Protein AF-A0AAE0G7C1-F1 (afdb_monomer_lite)

Sequence (352 aa):
MGCQSSKQGSVSSAENHTKVEAFAATEQGGTSVVPEVQDTPGAVPAWMDTPTSPSHKTKPQKLQPSSIGGKNHLVLNFDVNRTIVMLDTVTNKSMEDIVNSVLADTAWGDTSADGTTWTLRCREPSVKTPKKGLVKYMKFLDTRLPGPENKKERDRLATSFTDNGQPGELLAKHFQLLRSTLLLPEEIKGTAAAKECGLHGDSAFIIPAFFKLLLQLKKDRRSFSLVFRSFGKELEEVAHELNMFCEGRHPAYPEACFDGTDGQPDMRLSFLAPENFGAYYRVDEGTALVLGTLEPPAALQNWDGVQPVEELLAPEESFGELSAVQDTMPRFDNLKSFLQQVRCSACYLKML

Secondary structure (DSSP, 8-state):
-------------------------------PPPPP----PPPPPGGG-------------------TTSPPPEEEEEESBTTTB--BTTTTB-HHHHHHHHHHHH-EEEE-TTS--EEE--SS--SS-SSTT-EEHHHHHHHHS-SSTTHHHHHHHHHTTTSTTSTTGGGHHHHHHHHHHHBPPTTTTT-HHHHHTT--TTB-SB-HHHHHHHHHHHHTT--EEEEEE-SSSTHHHHHHHHHHHHTT--TT-TT---SSTTSSPP----SSSGGG-EEEEEETTEEEEEET-SSPPGGGGG--S---GGGSS-S-S-----------TTTHHHHHHHHHHHTT-TTGGG--

Structure (mmCIF, N/CA/C/O backbone):
data_AF-A0AAE0G7C1-F1
#
_entry.id   AF-A0AAE0G7C1-F1
#
loop_
_atom_site.group_PDB
_atom_site.id
_atom_site.type_symbol
_atom_site.label_atom_id
_atom_site.label_alt_id
_atom_site.label_comp_id
_atom_site.label_asym_id
_atom_site.label_entity_id
_atom_site.label_seq_id
_atom_site.pdbx_PDB_ins_code
_atom_site.Cartn_x
_atom_site.Cartn_y
_atom_site.Cartn_z
_atom_site.occupancy
_atom_site.B_iso_or_equiv
_atom_site.auth_seq_id
_atom_site.auth_comp_id
_atom_site.auth_asym_id
_atom_site.auth_atom_id
_atom_site.pdbx_PDB_model_num
ATOM 1 N N . MET A 1 1 ? -7.354 1.290 91.066 1.00 39.34 1 MET A N 1
ATOM 2 C CA . MET A 1 1 ? -6.770 -0.043 90.792 1.00 39.34 1 MET A CA 1
ATOM 3 C C . MET A 1 1 ? -6.410 -0.021 89.305 1.00 39.34 1 MET A C 1
ATOM 5 O O . MET A 1 1 ? -7.335 0.008 88.516 1.00 39.34 1 MET A O 1
ATOM 9 N N . GLY A 1 2 ? -5.202 0.354 88.856 1.00 34.12 2 GLY A N 1
ATOM 10 C CA . GLY A 1 2 ? -3.894 -0.320 89.013 1.00 34.12 2 GLY A CA 1
ATOM 11 C C . GLY A 1 2 ? -3.834 -1.514 88.037 1.00 34.12 2 GLY A C 1
ATOM 12 O O . GLY A 1 2 ? -4.768 -2.297 88.078 1.00 34.12 2 GLY A O 1
ATOM 13 N N . CYS A 1 3 ? -2.867 -1.769 87.149 1.00 35.34 3 CYS A N 1
ATOM 14 C CA . CYS A 1 3 ? -1.543 -1.233 86.818 1.00 35.34 3 CYS A CA 1
ATOM 15 C C . CYS A 1 3 ? -1.131 -1.801 85.422 1.00 35.34 3 CYS A C 1
ATOM 17 O O . CYS A 1 3 ? -1.846 -2.621 84.855 1.00 35.34 3 CYS A O 1
ATOM 19 N N . GLN A 1 4 ? 0.021 -1.359 84.910 1.00 40.41 4 GLN A N 1
ATOM 20 C CA . GLN A 1 4 ? 0.732 -1.672 83.648 1.00 40.41 4 GLN A CA 1
ATOM 21 C C . GLN A 1 4 ? 1.092 -3.188 83.508 1.00 40.41 4 GLN A C 1
ATOM 23 O O . GLN A 1 4 ? 1.003 -3.911 84.493 1.00 40.41 4 GLN A O 1
ATOM 28 N N . SER A 1 5 ? 1.551 -3.794 82.393 1.00 41.84 5 SER A N 1
ATOM 29 C CA . SER A 1 5 ? 2.779 -3.512 81.610 1.00 41.84 5 SER A CA 1
ATOM 30 C C . SER A 1 5 ? 2.975 -4.506 80.431 1.00 41.84 5 SER A C 1
ATOM 32 O O . SER A 1 5 ? 2.659 -5.682 80.567 1.00 41.84 5 SER A O 1
ATOM 34 N N . SER A 1 6 ? 3.554 -4.004 79.329 1.00 40.59 6 SER A N 1
ATOM 35 C CA . SER A 1 6 ? 4.564 -4.568 78.388 1.00 40.59 6 SER A CA 1
ATOM 36 C C . SER A 1 6 ? 4.716 -6.081 78.075 1.00 40.59 6 SER A C 1
ATOM 38 O O . SER A 1 6 ? 4.985 -6.900 78.946 1.00 40.59 6 SER A O 1
ATOM 40 N N . LYS A 1 7 ? 4.835 -6.400 76.768 1.00 43.12 7 LYS A N 1
ATOM 41 C CA . LYS A 1 7 ? 6.106 -6.835 76.125 1.00 43.12 7 LYS A CA 1
ATOM 42 C C . LYS A 1 7 ? 6.010 -6.907 74.590 1.00 43.12 7 LYS A C 1
ATOM 44 O O . LYS A 1 7 ? 5.103 -7.516 74.036 1.00 43.12 7 LYS A O 1
ATOM 49 N N . GLN A 1 8 ? 6.991 -6.279 73.941 1.00 36.62 8 GLN A N 1
ATOM 50 C CA . GLN A 1 8 ? 7.314 -6.356 72.514 1.00 36.62 8 GLN A CA 1
ATOM 51 C C . GLN A 1 8 ? 8.051 -7.666 72.196 1.00 36.62 8 GLN A C 1
ATOM 53 O O . GLN A 1 8 ? 8.863 -8.127 72.998 1.00 36.62 8 GLN A O 1
ATOM 58 N N . GLY A 1 9 ? 7.811 -8.212 71.003 1.00 37.66 9 GLY A N 1
ATOM 59 C CA . GLY A 1 9 ? 8.584 -9.292 70.394 1.00 37.66 9 GLY A CA 1
ATOM 60 C C . GLY A 1 9 ? 8.859 -8.958 68.929 1.00 37.66 9 GLY A C 1
ATOM 61 O O . GLY A 1 9 ? 7.934 -8.824 68.135 1.00 37.66 9 GLY A O 1
ATOM 62 N N . SER A 1 10 ? 10.135 -8.769 68.611 1.00 31.48 10 SER A N 1
ATOM 63 C CA . SER A 1 10 ? 10.704 -8.505 67.291 1.00 31.48 10 SER A CA 1
ATOM 64 C C . SER A 1 10 ? 10.865 -9.796 66.484 1.00 31.48 10 SER A C 1
ATOM 66 O O . SER A 1 10 ? 11.460 -10.746 66.994 1.00 31.48 10 SER A O 1
ATOM 68 N N . VAL A 1 11 ? 10.441 -9.812 65.218 1.00 40.50 11 VAL A N 1
ATOM 69 C CA . VAL A 1 11 ? 10.874 -10.815 64.230 1.00 40.50 11 VAL A CA 1
ATOM 70 C C . VAL A 1 11 ? 11.273 -10.090 62.948 1.00 40.50 11 VAL A C 1
ATOM 72 O O . VAL A 1 11 ? 10.494 -9.339 62.369 1.00 40.50 11 VAL A O 1
ATOM 75 N N . SER A 1 12 ? 12.528 -10.295 62.557 1.00 33.56 12 SER A N 1
ATOM 76 C CA . SER A 1 12 ? 13.192 -9.755 61.375 1.00 33.56 12 SER A CA 1
ATOM 77 C C . SER A 1 12 ? 12.686 -10.417 60.096 1.00 33.56 12 SER A C 1
ATOM 79 O O . SER A 1 12 ? 12.665 -11.645 60.014 1.00 33.56 12 SER A O 1
ATOM 81 N N . SER A 1 13 ? 12.363 -9.623 59.078 1.00 40.09 13 SER A N 1
ATOM 82 C CA . SER A 1 13 ? 12.205 -10.089 57.697 1.00 40.09 13 SER A CA 1
ATOM 83 C C . SER A 1 13 ? 13.258 -9.405 56.837 1.00 40.09 13 SER A C 1
ATOM 85 O O . SER A 1 13 ? 13.389 -8.185 56.860 1.00 40.09 13 SER A O 1
ATOM 87 N N . ALA A 1 14 ? 14.058 -10.229 56.168 1.00 35.12 14 ALA A N 1
ATOM 88 C CA . ALA A 1 14 ? 15.174 -9.836 55.330 1.00 35.12 14 ALA A CA 1
ATOM 89 C C . ALA A 1 14 ? 14.671 -9.312 53.977 1.00 35.12 14 ALA A C 1
ATOM 91 O O . ALA A 1 14 ? 13.936 -10.001 53.271 1.00 35.12 14 ALA A O 1
ATOM 92 N N . GLU A 1 15 ? 15.095 -8.103 53.623 1.00 39.84 15 GLU A N 1
ATOM 93 C CA . GLU A 1 15 ? 14.935 -7.516 52.295 1.00 39.84 15 GLU A CA 1
ATOM 94 C C . GLU A 1 15 ? 16.108 -7.951 51.403 1.00 39.84 15 GLU A C 1
ATOM 96 O O . GLU A 1 15 ? 17.272 -7.661 51.682 1.00 39.84 15 GLU A O 1
ATOM 101 N N . ASN A 1 16 ? 15.797 -8.658 50.315 1.00 35.09 16 ASN A N 1
ATOM 102 C CA . ASN A 1 16 ? 16.737 -8.970 49.242 1.00 35.09 16 ASN A CA 1
ATOM 103 C C . ASN A 1 16 ? 16.856 -7.760 48.304 1.00 35.09 16 ASN A C 1
ATOM 105 O O . ASN A 1 16 ? 16.048 -7.590 47.393 1.00 35.09 16 ASN A O 1
ATOM 109 N N . HIS A 1 17 ? 17.888 -6.941 48.505 1.00 37.06 17 HIS A N 1
ATOM 110 C CA . HIS A 1 17 ? 18.354 -5.974 47.514 1.00 37.06 17 HIS A CA 1
ATOM 111 C C . HIS A 1 17 ? 19.427 -6.619 46.627 1.00 37.06 17 HIS A C 1
ATOM 113 O O . HIS A 1 17 ? 20.564 -6.828 47.051 1.00 37.06 17 HIS A O 1
ATOM 119 N N . THR A 1 18 ? 19.078 -6.920 45.376 1.00 37.09 18 THR A N 1
ATOM 120 C CA . THR A 1 18 ? 20.044 -7.309 44.343 1.00 37.09 18 THR A CA 1
ATOM 121 C C . THR A 1 18 ? 20.825 -6.072 43.904 1.00 37.09 18 THR A C 1
ATOM 123 O O . THR A 1 18 ? 20.291 -5.152 43.287 1.00 37.09 18 THR A O 1
ATOM 126 N N . LYS A 1 19 ? 22.102 -6.051 44.280 1.00 32.97 19 LYS A N 1
ATOM 127 C CA . LYS A 1 19 ? 23.096 -5.031 43.956 1.00 32.97 19 LYS A CA 1
ATOM 128 C C . LYS A 1 19 ? 23.663 -5.337 42.565 1.00 32.97 19 LYS A C 1
ATOM 130 O O . LYS A 1 19 ? 24.216 -6.411 42.356 1.00 32.97 19 LYS A O 1
ATOM 135 N N . VAL A 1 20 ? 23.504 -4.415 41.617 1.00 35.66 20 VAL A N 1
ATOM 136 C CA . VAL A 1 20 ? 24.190 -4.456 40.317 1.00 35.66 20 VAL A CA 1
ATOM 137 C C . VAL A 1 20 ? 25.578 -3.854 40.527 1.00 35.66 20 VAL A C 1
ATOM 139 O O . VAL A 1 20 ? 25.702 -2.666 40.823 1.00 35.66 20 VAL A O 1
ATOM 142 N N . GLU A 1 21 ? 26.614 -4.687 40.453 1.00 34.38 21 GLU A N 1
ATOM 143 C CA . GLU A 1 21 ? 28.009 -4.254 40.523 1.00 34.38 21 GLU A CA 1
ATOM 144 C C . GLU A 1 21 ? 28.471 -3.732 39.159 1.00 34.38 21 GLU A C 1
ATOM 146 O O . GLU A 1 21 ? 28.388 -4.415 38.139 1.00 34.38 21 GLU A O 1
ATOM 151 N N . ALA A 1 22 ? 28.954 -2.490 39.162 1.00 33.78 22 ALA A N 1
ATOM 152 C CA . ALA A 1 22 ? 29.652 -1.870 38.051 1.00 33.78 22 ALA A CA 1
ATOM 153 C C . ALA A 1 22 ? 31.088 -2.411 37.992 1.00 33.78 22 ALA A C 1
ATOM 155 O O . ALA A 1 22 ? 31.861 -2.243 38.936 1.00 33.78 22 ALA A O 1
ATOM 156 N N . PHE A 1 23 ? 31.449 -3.040 36.875 1.00 32.19 23 PHE A N 1
ATOM 157 C CA . PHE A 1 23 ? 32.834 -3.380 36.566 1.00 32.19 23 PHE A CA 1
ATOM 158 C C . PHE A 1 23 ? 33.570 -2.130 36.074 1.00 32.19 23 PHE A C 1
ATOM 160 O O . PHE A 1 23 ? 33.294 -1.614 34.993 1.00 32.19 23 PHE A O 1
ATOM 167 N N . ALA A 1 24 ? 34.520 -1.659 36.880 1.00 36.34 24 ALA A N 1
ATOM 168 C CA . ALA A 1 24 ? 35.559 -0.734 36.456 1.00 36.34 24 ALA A CA 1
ATOM 169 C C . ALA A 1 24 ? 36.653 -1.527 35.724 1.00 36.34 24 ALA A C 1
ATOM 171 O O . ALA A 1 24 ? 37.262 -2.422 36.311 1.00 36.34 24 ALA A O 1
ATOM 172 N N . ALA A 1 25 ? 36.895 -1.202 34.454 1.00 35.38 25 ALA A N 1
ATOM 173 C CA . ALA A 1 25 ? 38.032 -1.707 33.696 1.00 35.38 25 ALA A CA 1
ATOM 174 C C . ALA A 1 25 ? 39.078 -0.599 33.537 1.00 35.38 25 ALA A C 1
ATOM 176 O O . ALA A 1 25 ? 38.781 0.530 33.155 1.00 35.38 25 ALA A O 1
ATOM 177 N N . THR A 1 26 ? 40.295 -0.973 33.903 1.00 33.84 26 THR A N 1
ATOM 178 C CA . THR A 1 26 ? 41.536 -0.212 33.969 1.00 33.84 26 THR A CA 1
ATOM 179 C C . THR A 1 26 ? 41.971 0.334 32.608 1.00 33.84 26 THR A C 1
ATOM 181 O O . THR A 1 26 ? 42.082 -0.418 31.642 1.00 33.84 26 THR A O 1
ATOM 184 N N . GLU A 1 27 ? 42.291 1.628 32.553 1.00 36.41 27 GLU A N 1
ATOM 185 C CA . GLU A 1 27 ? 43.006 2.248 31.436 1.00 36.41 27 GLU A CA 1
ATOM 186 C C . GLU A 1 27 ? 44.470 1.776 31.416 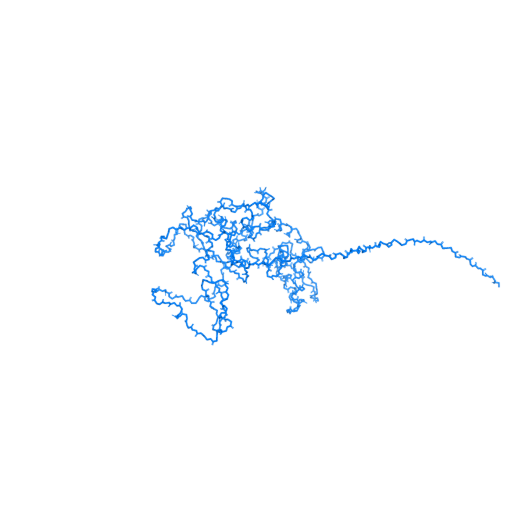1.00 36.41 27 GLU A C 1
ATOM 188 O O . GLU A 1 27 ? 45.223 1.985 32.369 1.00 36.41 27 GLU A O 1
ATOM 193 N N . GLN A 1 28 ? 44.890 1.158 30.311 1.00 36.41 28 GLN A N 1
ATOM 194 C CA . GLN A 1 28 ? 46.296 1.064 29.927 1.00 36.41 28 GLN A CA 1
ATOM 195 C C . GLN A 1 28 ? 46.460 1.700 28.549 1.00 36.41 28 GLN A C 1
ATOM 197 O O . GLN A 1 28 ? 45.872 1.257 27.563 1.00 36.41 28 GLN A O 1
ATOM 202 N N . GLY A 1 29 ? 47.247 2.775 28.516 1.00 39.97 29 GLY A N 1
ATOM 203 C CA . GLY A 1 29 ? 47.601 3.504 27.310 1.00 39.97 29 GLY A CA 1
ATOM 204 C C . GLY A 1 29 ? 48.478 2.669 26.382 1.00 39.97 29 GLY A C 1
ATOM 205 O O . GLY A 1 29 ? 49.542 2.192 26.772 1.00 39.97 29 GLY A O 1
ATOM 206 N N . GLY A 1 30 ? 48.033 2.550 25.135 1.00 33.72 30 GLY A N 1
ATOM 207 C CA . GLY A 1 30 ? 48.822 2.082 24.005 1.00 33.72 30 GLY A CA 1
ATOM 208 C C . GLY A 1 30 ? 48.635 3.056 22.849 1.00 33.72 30 GLY A C 1
ATOM 209 O O . GLY A 1 30 ? 47.560 3.134 22.261 1.00 33.72 30 GLY A O 1
ATOM 210 N N . THR A 1 31 ? 49.673 3.828 22.549 1.00 39.47 31 THR A N 1
ATOM 211 C CA . THR A 1 31 ? 49.779 4.677 21.362 1.00 39.47 31 THR A CA 1
ATOM 212 C C . THR A 1 31 ? 49.779 3.797 20.113 1.00 39.47 31 THR A C 1
ATOM 214 O O . THR A 1 31 ? 50.764 3.121 19.824 1.00 39.47 31 THR A O 1
ATOM 217 N N . SER A 1 32 ? 48.667 3.801 19.373 1.00 37.41 32 SER A N 1
ATOM 218 C CA . SER A 1 32 ? 48.570 3.184 18.049 1.00 37.41 32 SER A CA 1
ATOM 219 C C . SER A 1 32 ? 48.649 4.261 16.972 1.00 37.41 32 SER A C 1
ATOM 221 O O . SER A 1 32 ? 47.903 5.240 16.985 1.00 37.41 32 SER A O 1
ATOM 223 N N . VAL A 1 33 ? 49.615 4.087 16.077 1.00 40.38 33 VAL A N 1
ATOM 224 C CA . VAL A 1 33 ? 49.881 4.927 14.911 1.00 40.38 33 VAL A CA 1
ATOM 225 C C . VAL A 1 33 ? 48.775 4.682 13.882 1.00 40.38 33 VAL A C 1
ATOM 227 O O . VAL A 1 33 ? 48.607 3.562 13.407 1.00 40.38 33 VAL A O 1
ATOM 230 N N . VAL A 1 34 ? 48.020 5.729 13.550 1.00 39.34 34 VAL A N 1
ATOM 231 C CA . VAL A 1 34 ? 47.000 5.715 12.492 1.00 39.34 34 VAL A CA 1
ATOM 232 C C . VAL A 1 34 ? 47.706 5.812 11.135 1.00 39.34 34 VAL A C 1
ATOM 234 O O . VAL A 1 34 ? 48.460 6.769 10.943 1.00 39.34 34 VAL A O 1
ATOM 237 N N . PRO A 1 35 ? 47.500 4.882 10.184 1.00 38.34 35 PRO A N 1
ATOM 238 C CA . PRO A 1 35 ? 47.925 5.106 8.816 1.00 38.34 35 PRO A CA 1
ATOM 239 C C . PRO A 1 35 ? 46.912 6.007 8.102 1.00 38.34 35 PRO A C 1
ATOM 241 O O . PRO A 1 35 ? 45.697 5.840 8.201 1.00 38.34 35 PRO A O 1
ATOM 244 N N . GLU A 1 36 ? 47.469 6.975 7.392 1.00 38.62 36 GLU A N 1
ATOM 245 C CA . GLU A 1 36 ? 46.827 7.910 6.478 1.00 38.62 36 GLU A CA 1
ATOM 246 C C . GLU A 1 36 ? 46.012 7.158 5.409 1.00 38.62 36 GLU A C 1
ATOM 248 O O . GLU A 1 36 ? 46.551 6.359 4.640 1.00 38.62 36 GLU A O 1
ATOM 253 N N . VAL A 1 37 ? 44.693 7.380 5.394 1.00 38.25 37 VAL A N 1
ATOM 254 C CA . VAL A 1 37 ? 43.770 6.826 4.395 1.00 38.25 37 VAL A CA 1
ATOM 255 C C . VAL A 1 37 ? 43.780 7.755 3.186 1.00 38.25 37 VAL A C 1
ATOM 257 O O . VAL A 1 37 ? 43.368 8.907 3.280 1.00 38.25 37 VAL A O 1
ATOM 260 N N . GLN A 1 38 ? 44.276 7.252 2.058 1.00 36.00 38 GLN A N 1
ATOM 261 C CA . GLN A 1 38 ? 44.197 7.930 0.768 1.00 36.00 38 GLN A CA 1
ATOM 262 C C . GLN A 1 38 ? 42.780 7.795 0.195 1.00 36.00 38 GLN A C 1
ATOM 264 O O . GLN A 1 38 ? 42.287 6.682 0.000 1.00 36.00 38 GLN A O 1
ATOM 269 N N . ASP A 1 39 ? 42.153 8.936 -0.093 1.00 36.66 39 ASP A N 1
ATOM 270 C CA . ASP A 1 39 ? 40.901 9.039 -0.843 1.00 36.66 39 ASP A CA 1
ATOM 271 C C . ASP A 1 39 ? 41.063 8.426 -2.241 1.00 36.66 39 ASP A C 1
ATOM 273 O O . ASP A 1 39 ? 41.864 8.885 -3.059 1.00 36.66 39 ASP A O 1
ATOM 277 N N . THR A 1 40 ? 40.267 7.398 -2.533 1.00 45.09 40 THR A N 1
ATOM 278 C CA . THR A 1 40 ? 40.059 6.894 -3.895 1.00 45.09 40 THR A CA 1
ATOM 279 C C . THR A 1 40 ? 38.635 7.242 -4.339 1.00 45.09 40 THR A C 1
ATOM 281 O O . THR A 1 40 ? 37.693 7.040 -3.571 1.00 45.09 40 THR A O 1
ATOM 284 N N . PRO A 1 41 ? 38.441 7.796 -5.552 1.00 39.66 41 PRO A N 1
ATOM 285 C CA . PRO A 1 41 ? 37.117 8.156 -6.048 1.00 39.66 41 PRO A CA 1
ATOM 286 C C . PRO A 1 41 ? 36.256 6.905 -6.291 1.00 39.66 41 PRO A C 1
ATOM 288 O O . PRO A 1 41 ? 36.740 5.883 -6.777 1.00 39.66 41 PRO A O 1
ATOM 291 N N . GLY A 1 42 ? 34.982 7.013 -5.905 1.00 37.41 42 GLY A N 1
ATOM 292 C CA . GLY A 1 42 ? 34.038 5.916 -5.699 1.00 37.41 42 GLY A CA 1
ATOM 293 C C . GLY A 1 42 ? 33.819 4.970 -6.882 1.00 37.41 42 GLY A C 1
ATOM 294 O O . GLY A 1 42 ? 33.585 5.384 -8.016 1.00 37.41 42 GLY A O 1
ATOM 295 N N . ALA A 1 43 ? 33.827 3.676 -6.563 1.00 37.00 43 ALA A N 1
ATOM 296 C CA . ALA A 1 43 ? 33.333 2.616 -7.426 1.00 37.00 43 ALA A CA 1
ATOM 297 C C . ALA A 1 43 ? 31.795 2.629 -7.450 1.00 37.00 43 ALA A C 1
ATOM 299 O O . ALA A 1 43 ? 31.140 2.646 -6.407 1.00 37.00 43 ALA A O 1
ATOM 300 N N . VAL A 1 44 ? 31.233 2.610 -8.654 1.00 42.69 44 VAL A N 1
ATOM 301 C CA . VAL A 1 44 ? 29.798 2.448 -8.917 1.00 42.69 44 VAL A CA 1
ATOM 302 C C . VAL A 1 44 ? 29.384 1.006 -8.554 1.00 42.69 44 VAL A C 1
ATOM 304 O O . VAL A 1 44 ? 30.171 0.088 -8.802 1.00 42.69 44 VAL A O 1
ATOM 307 N N . PRO A 1 45 ? 28.199 0.752 -7.963 1.00 41.25 45 PRO A N 1
ATOM 308 C CA . PRO A 1 45 ? 27.764 -0.607 -7.636 1.00 41.25 45 PRO A CA 1
ATOM 309 C C . PRO A 1 45 ? 27.680 -1.521 -8.871 1.00 41.25 45 PRO A C 1
ATOM 311 O O . PRO A 1 45 ? 27.120 -1.141 -9.895 1.00 41.25 45 PRO A O 1
ATOM 314 N N . ALA A 1 46 ? 28.165 -2.760 -8.744 1.00 40.41 46 ALA A N 1
ATOM 315 C CA . ALA A 1 46 ? 28.289 -3.759 -9.819 1.00 40.41 46 ALA A CA 1
ATOM 316 C C . ALA A 1 46 ? 26.968 -4.203 -10.496 1.00 40.41 46 ALA A C 1
ATOM 318 O O . ALA A 1 46 ? 26.990 -4.997 -11.428 1.00 40.41 46 ALA A O 1
ATOM 319 N N . TRP A 1 47 ? 25.809 -3.710 -10.053 1.00 50.91 47 TRP A N 1
ATOM 320 C CA . TRP A 1 47 ? 24.527 -3.939 -10.731 1.00 50.91 47 TRP A CA 1
ATOM 321 C C . TRP A 1 47 ? 24.236 -2.905 -11.836 1.00 50.91 47 TRP A C 1
ATOM 323 O O . TRP A 1 47 ? 23.267 -3.064 -12.572 1.00 50.91 47 TRP A O 1
ATOM 333 N N . MET A 1 48 ? 25.089 -1.883 -11.996 1.00 36.56 48 MET A N 1
ATOM 334 C CA . MET A 1 48 ? 25.060 -0.929 -13.117 1.00 36.56 48 MET A CA 1
ATOM 335 C C . MET A 1 48 ? 25.848 -1.398 -14.358 1.00 36.56 48 MET A C 1
ATOM 337 O O . MET A 1 48 ? 26.048 -0.616 -15.291 1.00 36.56 48 MET A O 1
ATOM 341 N N . ASP A 1 49 ? 26.282 -2.661 -14.411 1.00 37.72 49 ASP A N 1
ATOM 342 C CA . ASP A 1 49 ? 26.895 -3.219 -15.617 1.00 37.72 49 ASP A CA 1
ATOM 343 C C . ASP A 1 49 ? 25.833 -3.436 -16.705 1.00 37.72 49 ASP A C 1
ATOM 345 O O . ASP A 1 49 ? 24.901 -4.232 -16.584 1.00 37.72 49 ASP A O 1
ATOM 349 N N . THR A 1 50 ? 25.977 -2.682 -17.791 1.00 42.78 50 THR A N 1
ATOM 350 C CA . THR A 1 50 ? 25.064 -2.678 -18.934 1.00 42.78 50 THR A CA 1
ATOM 351 C C . THR A 1 50 ? 25.339 -3.863 -19.866 1.00 42.78 50 THR A C 1
ATOM 353 O O . THR A 1 50 ? 26.442 -3.983 -20.403 1.00 42.78 50 THR A O 1
ATOM 356 N N . PRO A 1 51 ? 24.339 -4.698 -20.198 1.00 36.69 51 PRO A N 1
ATOM 357 C CA . PRO A 1 51 ? 24.343 -5.382 -21.476 1.00 36.69 51 PRO A CA 1
ATOM 358 C C . PRO A 1 51 ? 23.992 -4.355 -22.557 1.00 36.69 51 PRO A C 1
ATOM 360 O O . PRO A 1 51 ? 22.882 -3.820 -22.602 1.00 36.69 51 PRO A O 1
ATOM 363 N N . THR A 1 52 ? 24.941 -4.076 -23.448 1.00 35.91 52 THR A N 1
ATOM 364 C CA . THR A 1 52 ? 24.713 -3.321 -24.683 1.00 35.91 52 THR A CA 1
ATOM 365 C C . THR A 1 52 ? 23.748 -4.093 -25.584 1.00 35.91 52 THR A C 1
ATOM 367 O O . THR A 1 52 ? 24.144 -4.900 -26.422 1.00 35.91 52 THR A O 1
ATOM 370 N N . SER A 1 53 ? 22.447 -3.854 -25.412 1.00 38.50 53 SER A N 1
ATOM 371 C CA . SER A 1 53 ? 21.443 -4.291 -26.381 1.00 38.50 53 SER A CA 1
ATOM 372 C C . SER A 1 53 ? 21.596 -3.488 -27.679 1.00 38.50 53 SER A C 1
ATOM 374 O O . SER A 1 53 ? 21.775 -2.266 -27.628 1.00 38.50 53 SER A O 1
ATOM 376 N N . PRO A 1 54 ? 21.532 -4.133 -28.856 1.00 35.59 54 PRO A N 1
ATOM 377 C CA . PRO A 1 54 ? 21.645 -3.445 -30.131 1.00 35.59 54 PRO A CA 1
ATOM 378 C C . PRO A 1 54 ? 20.503 -2.435 -30.290 1.00 35.59 54 PRO A C 1
ATOM 380 O O . PRO A 1 54 ? 19.323 -2.770 -30.215 1.00 35.59 54 PRO A O 1
ATOM 383 N N . SER A 1 55 ? 20.891 -1.182 -30.526 1.00 34.53 55 SER A N 1
ATOM 384 C CA . SER A 1 55 ? 20.024 -0.051 -30.854 1.00 34.53 55 SER A CA 1
ATOM 385 C C . SER A 1 55 ? 19.222 -0.338 -32.130 1.00 34.53 55 SER A C 1
ATOM 387 O O . SER A 1 55 ? 19.634 -0.019 -33.247 1.00 34.53 55 SER A O 1
ATOM 389 N N . HIS A 1 56 ? 18.051 -0.953 -31.976 1.00 36.88 56 HIS A N 1
ATOM 390 C CA . HIS A 1 56 ? 17.022 -0.933 -33.002 1.00 36.88 56 HIS A CA 1
ATOM 391 C C . HIS A 1 56 ? 16.216 0.355 -32.838 1.00 36.88 56 HIS A C 1
ATOM 393 O O . HIS A 1 56 ? 15.396 0.493 -31.932 1.00 36.88 56 HIS A O 1
ATOM 399 N N . LYS A 1 57 ? 16.455 1.316 -33.740 1.00 34.53 57 LYS A N 1
ATOM 400 C CA . LYS A 1 57 ? 15.583 2.479 -33.954 1.00 34.53 57 LYS A CA 1
ATOM 401 C C . LYS A 1 57 ? 14.225 1.999 -34.469 1.00 34.53 57 LYS A C 1
ATOM 403 O O . LYS A 1 57 ? 13.959 1.999 -35.671 1.00 34.53 57 LYS A O 1
ATOM 408 N N . THR A 1 58 ? 13.374 1.547 -33.562 1.00 38.34 58 THR A N 1
ATOM 409 C CA . THR A 1 58 ? 11.984 1.220 -33.861 1.00 38.34 58 THR A CA 1
ATOM 410 C C . THR A 1 58 ? 11.218 2.536 -33.895 1.00 38.34 58 THR A C 1
ATOM 412 O O . THR A 1 58 ? 11.167 3.249 -32.897 1.00 38.34 58 THR A O 1
ATOM 415 N N . LYS A 1 59 ? 10.663 2.902 -35.058 1.00 36.34 59 LYS A N 1
ATOM 416 C CA . LYS A 1 59 ? 9.739 4.044 -35.163 1.00 36.34 59 LYS A CA 1
ATOM 417 C C . LYS A 1 59 ? 8.652 3.895 -34.089 1.00 36.34 59 LYS A C 1
ATOM 419 O O . LYS A 1 59 ? 8.215 2.759 -33.896 1.00 36.34 59 LYS A O 1
ATOM 424 N N . PRO A 1 60 ? 8.179 4.983 -33.448 1.00 36.31 60 PRO A N 1
ATOM 425 C CA . PRO A 1 60 ? 7.061 4.914 -32.515 1.00 36.31 60 PRO A CA 1
ATOM 426 C C . PRO A 1 60 ? 5.855 4.349 -33.261 1.00 36.31 60 PRO A C 1
ATOM 428 O O . PRO A 1 60 ? 5.191 5.019 -34.058 1.00 36.31 60 PRO A O 1
ATOM 431 N N . GLN A 1 61 ? 5.627 3.053 -33.077 1.00 37.19 61 GLN A N 1
ATOM 432 C CA . GLN A 1 61 ? 4.517 2.363 -33.687 1.00 37.19 61 GLN A CA 1
ATOM 433 C C . GLN A 1 61 ? 3.301 2.843 -32.916 1.00 37.19 61 GLN A C 1
ATOM 435 O O . GLN A 1 61 ? 3.120 2.498 -31.751 1.00 37.19 61 GLN A O 1
ATOM 440 N N . LYS A 1 62 ? 2.508 3.708 -33.555 1.00 36.81 62 LYS A N 1
ATOM 441 C CA . LYS A 1 62 ? 1.210 4.154 -33.053 1.00 36.81 62 LYS A CA 1
ATOM 442 C C . LYS A 1 62 ? 0.481 2.897 -32.586 1.00 36.81 62 LYS A C 1
ATOM 444 O O . LYS A 1 62 ? 0.138 2.073 -33.436 1.00 36.81 62 LYS A O 1
ATOM 449 N N . LEU A 1 63 ? 0.355 2.717 -31.266 1.00 45.44 63 LEU A N 1
ATOM 450 C CA . LEU A 1 63 ? -0.277 1.554 -30.650 1.00 45.44 63 LEU A CA 1
ATOM 451 C C . LEU A 1 63 ? -1.685 1.479 -31.225 1.00 45.44 63 LEU A C 1
ATOM 453 O O . LEU A 1 63 ? -2.591 2.190 -30.788 1.00 45.44 63 LEU A O 1
ATOM 457 N N . GLN A 1 64 ? -1.863 0.678 -32.275 1.00 46.81 64 GLN A N 1
ATOM 458 C CA . GLN A 1 64 ? -3.197 0.367 -32.732 1.00 46.81 64 GLN A CA 1
ATOM 459 C C . GLN A 1 64 ? -3.837 -0.377 -31.569 1.00 46.81 64 GLN A C 1
ATOM 461 O O . GLN A 1 64 ? -3.201 -1.298 -31.049 1.00 46.81 64 GLN A O 1
ATOM 466 N N . PRO A 1 65 ? -5.033 0.027 -31.111 1.00 48.12 65 PRO A N 1
ATOM 467 C CA . PRO A 1 65 ? -5.718 -0.692 -30.059 1.00 48.12 65 PRO A CA 1
ATOM 468 C C . PRO A 1 65 ? -5.924 -2.116 -30.563 1.00 48.12 65 PRO A C 1
ATOM 470 O O . PRO A 1 65 ? -6.805 -2.387 -31.382 1.00 48.12 65 PRO A O 1
ATOM 473 N N . SER A 1 66 ? -5.059 -3.021 -30.111 1.00 48.38 66 SER A N 1
ATOM 474 C CA . SER A 1 66 ? -5.155 -4.441 -30.369 1.00 48.38 66 SER A CA 1
ATOM 475 C C . SER A 1 66 ? -6.352 -4.908 -29.559 1.00 48.38 66 SER A C 1
ATOM 477 O O . SER A 1 66 ? -6.268 -5.329 -28.410 1.00 48.38 66 SER A O 1
ATOM 479 N N . SER A 1 67 ? -7.529 -4.752 -30.158 1.00 48.31 67 SER A N 1
ATOM 480 C CA . SER A 1 67 ? -8.795 -5.245 -29.638 1.00 48.31 67 SER A CA 1
ATOM 481 C C . SER A 1 67 ? -8.844 -6.766 -29.780 1.00 48.31 67 SER A C 1
ATOM 483 O O . SER A 1 67 ? -9.781 -7.338 -30.327 1.00 48.31 67 SER A O 1
ATOM 485 N N . ILE A 1 68 ? -7.837 -7.457 -29.248 1.00 52.38 68 ILE A N 1
ATOM 486 C CA . ILE A 1 68 ? -7.881 -8.897 -29.046 1.00 52.38 68 ILE A CA 1
ATOM 487 C C . ILE A 1 68 ? -8.836 -9.113 -27.860 1.00 52.38 68 ILE A C 1
ATOM 489 O O . ILE A 1 68 ? -8.431 -9.184 -26.706 1.00 52.38 68 ILE A O 1
ATOM 493 N N . GLY A 1 69 ? -10.143 -9.105 -28.146 1.00 57.53 69 GLY A N 1
ATOM 494 C CA . GLY A 1 69 ? -11.215 -9.387 -27.184 1.00 57.53 69 GLY A CA 1
ATOM 495 C C . GLY A 1 69 ? -12.100 -8.210 -26.749 1.00 57.53 69 GLY A C 1
ATOM 496 O O . GLY A 1 69 ? -12.828 -8.356 -25.771 1.00 57.53 69 GLY A O 1
ATOM 497 N N . GLY A 1 70 ? -12.062 -7.054 -27.426 1.00 70.69 70 GLY A N 1
ATOM 498 C CA . GLY A 1 70 ? -13.029 -5.957 -27.209 1.00 70.69 70 GLY A CA 1
ATOM 499 C C . GLY A 1 70 ? -13.008 -5.286 -25.824 1.00 70.69 70 GLY A C 1
ATOM 500 O O . GLY A 1 70 ? -13.920 -4.535 -25.485 1.00 70.69 70 GLY A O 1
ATOM 501 N N . LYS A 1 71 ? -11.989 -5.546 -24.998 1.00 81.56 71 LYS A N 1
ATOM 502 C CA . LYS A 1 71 ? -11.842 -4.949 -23.665 1.00 81.56 71 LYS A CA 1
ATOM 503 C C . LYS A 1 71 ? -10.953 -3.703 -23.736 1.00 81.56 71 LYS A C 1
ATOM 505 O O . LYS A 1 71 ? -9.845 -3.769 -24.256 1.00 81.56 71 LYS A O 1
ATOM 510 N N . ASN A 1 72 ? -11.415 -2.590 -23.163 1.00 92.19 72 ASN A N 1
ATOM 511 C CA . ASN A 1 72 ? -10.666 -1.326 -23.127 1.00 92.19 72 ASN A CA 1
ATOM 512 C C . ASN A 1 72 ? -9.311 -1.476 -22.421 1.00 92.19 72 ASN A C 1
ATOM 514 O O . ASN A 1 72 ? -9.218 -2.154 -21.397 1.00 92.19 72 ASN A O 1
ATOM 518 N N . HIS A 1 73 ? -8.285 -0.783 -22.900 1.00 93.88 73 HIS A N 1
ATOM 519 C CA . HIS A 1 73 ? -7.009 -0.687 -22.194 1.00 93.88 73 HIS A CA 1
ATOM 520 C C . HIS A 1 73 ? -7.192 -0.089 -20.781 1.00 93.88 73 HIS A C 1
ATOM 522 O O . HIS A 1 73 ? -8.017 0.809 -20.588 1.00 93.88 73 HIS A O 1
ATOM 528 N N . LEU A 1 74 ? -6.465 -0.604 -19.785 1.00 96.62 74 LEU A N 1
ATOM 529 C CA . LEU A 1 74 ? -6.508 -0.116 -18.400 1.00 96.62 74 LEU A CA 1
ATOM 530 C C . LEU A 1 74 ? -5.266 0.710 -18.070 1.00 96.62 74 LEU A C 1
ATOM 532 O O . LEU A 1 74 ? -4.162 0.216 -18.207 1.00 96.62 74 LEU A O 1
ATOM 536 N N . VAL A 1 75 ? -5.432 1.913 -17.528 1.00 96.50 75 VAL A N 1
ATOM 537 C CA . VAL A 1 75 ? -4.313 2.670 -16.945 1.00 96.50 75 VAL A CA 1
ATOM 538 C C . VAL A 1 75 ? -4.439 2.610 -15.427 1.00 96.50 75 VAL A C 1
ATOM 540 O O . VAL A 1 75 ? -5.364 3.193 -14.853 1.00 96.50 75 VAL A O 1
ATOM 543 N N . LEU A 1 76 ? -3.550 1.862 -14.778 1.00 96.69 76 LEU A N 1
ATOM 544 C CA . LEU A 1 76 ? -3.583 1.613 -13.340 1.00 96.69 76 LEU A CA 1
ATOM 545 C C . LEU A 1 76 ? -2.607 2.551 -12.633 1.00 96.69 76 LEU A C 1
ATOM 547 O O . LEU A 1 76 ? -1.398 2.456 -12.817 1.00 96.69 76 LEU A O 1
ATOM 551 N N . ASN A 1 77 ? -3.154 3.460 -11.830 1.00 95.69 77 ASN A N 1
ATOM 552 C CA . ASN A 1 77 ? -2.379 4.431 -11.068 1.00 95.69 77 ASN A CA 1
ATOM 553 C C . ASN A 1 77 ? -2.241 3.947 -9.623 1.00 95.69 77 ASN A C 1
ATOM 555 O O . ASN A 1 77 ? -3.248 3.819 -8.922 1.00 95.69 77 ASN A O 1
ATOM 559 N N . PHE A 1 78 ? -1.008 3.721 -9.185 1.00 95.56 78 PHE A N 1
ATOM 560 C CA . PHE A 1 78 ? -0.668 3.312 -7.830 1.00 95.56 78 PHE A CA 1
ATOM 561 C C . PHE A 1 78 ? 0.066 4.450 -7.129 1.00 95.56 78 PHE A C 1
ATOM 563 O O . PHE A 1 78 ? 1.105 4.910 -7.590 1.00 95.56 78 PHE A O 1
ATOM 570 N N . ASP A 1 79 ? -0.497 4.914 -6.017 1.00 92.69 79 ASP A N 1
ATOM 571 C CA . ASP A 1 79 ? 0.330 5.510 -4.968 1.00 92.69 79 ASP A CA 1
ATOM 572 C C . ASP A 1 79 ? 1.186 4.378 -4.385 1.00 92.69 79 ASP A C 1
ATOM 574 O O . ASP A 1 79 ? 0.663 3.285 -4.202 1.00 92.69 79 ASP A O 1
ATOM 578 N N . VAL A 1 80 ? 2.485 4.565 -4.179 1.00 91.88 80 VAL A N 1
ATOM 579 C CA . VAL A 1 80 ? 3.365 3.479 -3.725 1.00 91.88 80 VAL A CA 1
ATOM 580 C C . VAL A 1 80 ? 3.103 3.180 -2.250 1.00 91.88 80 VAL A C 1
ATOM 582 O O . VAL A 1 80 ? 2.7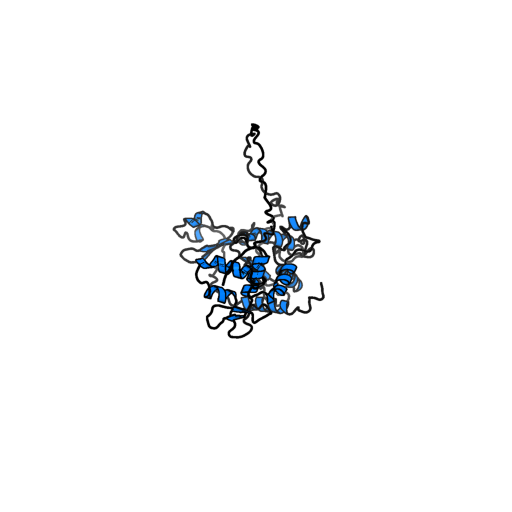89 2.043 -1.865 1.00 91.88 80 VAL A O 1
ATOM 585 N N . ASN A 1 81 ? 3.150 4.229 -1.433 1.00 88.25 81 ASN A N 1
ATOM 586 C CA . ASN A 1 81 ? 3.144 4.119 0.018 1.00 88.25 81 ASN A CA 1
ATOM 587 C C . ASN A 1 81 ? 1.776 3.655 0.530 1.00 88.25 81 ASN A C 1
ATOM 589 O O . ASN A 1 81 ? 0.728 4.172 0.140 1.00 88.25 81 ASN A O 1
ATOM 593 N N . ARG A 1 82 ? 1.782 2.647 1.414 1.00 85.31 82 ARG A N 1
ATOM 594 C CA . ARG A 1 82 ? 0.587 2.013 2.013 1.00 85.31 82 ARG A CA 1
ATOM 595 C C . ARG A 1 82 ? -0.398 1.387 1.015 1.00 85.31 82 ARG A C 1
ATOM 597 O O . ARG A 1 82 ? -1.483 0.971 1.426 1.00 85.31 82 ARG A O 1
ATOM 604 N N . THR A 1 83 ? -0.046 1.299 -0.268 1.00 90.12 83 THR A N 1
ATOM 605 C CA . THR A 1 83 ? -0.881 0.654 -1.294 1.00 90.12 83 THR A CA 1
ATOM 606 C C . THR A 1 83 ? -0.203 -0.580 -1.853 1.00 90.12 83 THR A C 1
ATOM 608 O O . THR A 1 83 ? -0.829 -1.635 -1.867 1.00 90.12 83 THR A O 1
ATOM 611 N N . ILE A 1 84 ? 1.046 -0.459 -2.311 1.00 94.75 84 ILE A N 1
ATOM 612 C CA . ILE A 1 84 ? 1.824 -1.601 -2.802 1.00 94.75 84 ILE A CA 1
ATOM 613 C C . ILE A 1 84 ? 3.052 -1.878 -1.944 1.00 94.75 84 ILE A C 1
ATOM 615 O O . ILE A 1 84 ? 3.474 -3.022 -1.915 1.00 94.75 84 ILE A O 1
ATOM 619 N N . VAL A 1 85 ? 3.560 -0.888 -1.206 1.00 92.44 85 VAL A N 1
ATOM 620 C CA . VAL A 1 85 ? 4.634 -1.061 -0.222 1.00 92.44 85 VAL A CA 1
ATOM 621 C C . VAL A 1 85 ? 4.071 -0.863 1.187 1.00 92.44 85 VAL A C 1
ATOM 623 O O . VAL A 1 85 ? 3.371 0.118 1.460 1.00 92.44 85 VAL A O 1
ATOM 626 N N . MET A 1 86 ? 4.363 -1.815 2.080 1.00 88.88 86 MET A N 1
ATOM 627 C CA . MET A 1 86 ? 3.950 -1.811 3.496 1.00 88.88 86 MET A CA 1
ATOM 628 C C . MET A 1 86 ? 5.131 -1.504 4.424 1.00 88.88 86 MET A C 1
ATOM 630 O O . MET A 1 86 ? 5.259 -2.084 5.496 1.00 88.88 86 MET A O 1
ATOM 634 N N . LEU A 1 87 ? 5.985 -0.576 3.998 1.00 85.56 87 LEU A N 1
ATOM 635 C CA . LEU A 1 87 ? 7.098 -0.010 4.750 1.00 85.56 87 LEU A CA 1
ATOM 636 C C . LEU A 1 87 ? 7.095 1.508 4.533 1.00 85.56 87 LEU A C 1
ATOM 638 O O . LEU A 1 87 ? 6.698 1.978 3.468 1.00 85.56 87 LEU A O 1
ATOM 642 N N . ASP A 1 88 ? 7.506 2.277 5.536 1.00 82.75 88 ASP A N 1
ATOM 643 C CA . ASP A 1 88 ? 7.668 3.727 5.411 1.00 82.75 88 ASP A CA 1
ATOM 644 C C . ASP A 1 88 ? 8.971 4.133 6.104 1.00 82.75 88 ASP A C 1
ATOM 646 O O . ASP A 1 88 ? 9.043 4.249 7.332 1.00 82.75 88 ASP A O 1
ATOM 650 N N . THR A 1 89 ? 10.021 4.305 5.299 1.00 81.00 89 THR A N 1
ATOM 651 C CA . THR A 1 89 ? 11.364 4.669 5.773 1.00 81.00 89 THR A CA 1
ATOM 652 C C . THR A 1 89 ? 11.426 6.125 6.226 1.00 81.00 89 THR A C 1
ATOM 654 O O . THR A 1 89 ? 12.185 6.453 7.137 1.00 81.00 89 THR A O 1
ATOM 657 N N . VAL A 1 90 ? 10.578 6.994 5.665 1.00 82.31 90 VAL A N 1
ATOM 658 C CA . VAL A 1 90 ? 10.518 8.421 6.006 1.00 82.31 90 VAL A CA 1
ATOM 659 C C . VAL A 1 90 ? 9.970 8.620 7.416 1.00 82.31 90 VAL A C 1
ATOM 661 O O . VAL A 1 90 ? 10.499 9.429 8.177 1.00 82.31 90 VAL A O 1
ATOM 664 N N . THR A 1 91 ? 8.915 7.888 7.786 1.00 84.25 91 THR A N 1
ATOM 665 C CA . THR A 1 91 ? 8.332 7.965 9.138 1.00 84.25 91 THR A CA 1
ATOM 666 C C . THR A 1 91 ? 8.836 6.886 10.094 1.00 84.25 91 THR A C 1
ATOM 668 O O . THR A 1 91 ? 8.403 6.857 11.248 1.00 84.25 91 THR A O 1
ATOM 671 N N . ASN A 1 92 ? 9.782 6.053 9.644 1.00 88.62 92 ASN A N 1
ATOM 672 C CA . ASN A 1 92 ? 10.360 4.932 10.387 1.00 88.62 92 ASN A CA 1
ATOM 673 C C . ASN A 1 92 ? 9.282 3.999 10.971 1.00 88.62 92 ASN A C 1
ATOM 675 O O . ASN A 1 92 ? 9.341 3.616 12.141 1.00 88.62 92 ASN A O 1
ATOM 679 N N . LYS A 1 93 ? 8.260 3.685 10.166 1.00 90.88 93 LYS A N 1
ATOM 680 C CA . LYS A 1 93 ? 7.179 2.768 10.545 1.00 90.88 93 LYS A CA 1
ATOM 681 C C . LYS A 1 93 ? 7.453 1.380 9.985 1.00 90.88 93 LYS A C 1
ATOM 683 O O . LYS A 1 93 ? 7.723 1.223 8.794 1.00 90.88 93 LYS A O 1
ATOM 688 N N . SER A 1 94 ? 7.340 0.386 10.858 1.00 92.81 94 SER A N 1
ATOM 689 C CA . SER A 1 94 ? 7.435 -1.028 10.497 1.00 92.81 94 SER A CA 1
ATOM 690 C C . SER A 1 94 ? 6.211 -1.500 9.701 1.00 92.81 94 SER A C 1
ATOM 692 O O . SER A 1 94 ? 5.181 -0.819 9.631 1.00 92.81 94 SER A O 1
ATOM 694 N N . MET A 1 95 ? 6.302 -2.706 9.138 1.00 93.25 95 MET A N 1
ATOM 695 C CA . MET A 1 95 ? 5.159 -3.371 8.509 1.00 93.25 95 MET A CA 1
ATOM 696 C C . MET A 1 95 ? 4.009 -3.554 9.504 1.00 93.25 95 MET A C 1
ATOM 698 O O . MET A 1 95 ? 2.860 -3.260 9.175 1.00 93.25 95 MET A O 1
ATOM 702 N N . GLU A 1 96 ? 4.308 -3.937 10.745 1.00 95.50 96 GLU A N 1
ATOM 703 C CA . GLU A 1 96 ? 3.328 -4.059 11.822 1.00 95.50 96 GLU A CA 1
ATOM 704 C C . GLU A 1 96 ? 2.613 -2.730 12.112 1.00 95.50 96 GLU A C 1
ATOM 706 O O . GLU A 1 96 ? 1.381 -2.696 12.182 1.00 95.50 96 GLU A O 1
ATOM 711 N N . ASP A 1 97 ? 3.357 -1.625 12.210 1.00 96.12 97 ASP A N 1
ATOM 712 C CA . ASP A 1 97 ? 2.786 -0.289 12.428 1.00 96.12 97 ASP A CA 1
ATOM 713 C C . ASP A 1 97 ? 1.798 0.089 11.316 1.00 96.12 97 ASP A C 1
ATOM 715 O O . ASP A 1 97 ? 0.721 0.650 11.569 1.00 96.12 97 ASP A O 1
ATOM 719 N N . ILE A 1 98 ? 2.157 -0.221 10.067 1.00 94.12 98 ILE A N 1
ATOM 720 C CA . ILE A 1 98 ? 1.337 0.072 8.891 1.00 94.12 98 ILE A CA 1
ATOM 721 C C . ILE A 1 98 ? 0.098 -0.823 8.862 1.00 94.12 98 ILE A C 1
ATOM 723 O O . ILE A 1 98 ? -1.000 -0.304 8.660 1.00 94.12 98 ILE A O 1
ATOM 727 N N . VAL A 1 99 ? 0.222 -2.128 9.128 1.00 95.56 99 VAL A N 1
ATOM 728 C CA . VAL A 1 99 ? -0.927 -3.050 9.194 1.00 95.56 99 VAL A CA 1
ATOM 729 C C . VAL A 1 99 ? -1.925 -2.602 10.264 1.00 95.56 99 VAL A C 1
ATOM 731 O O . VAL A 1 99 ? -3.125 -2.522 9.985 1.00 95.56 99 VAL A O 1
ATOM 734 N N . ASN A 1 100 ? -1.454 -2.243 11.461 1.00 97.62 100 ASN A N 1
ATOM 735 C CA . ASN A 1 100 ? -2.313 -1.697 12.514 1.00 97.62 100 ASN A CA 1
ATOM 736 C C . ASN A 1 100 ? -2.998 -0.397 12.070 1.00 97.62 100 ASN A C 1
ATOM 738 O O . ASN A 1 100 ? -4.215 -0.263 12.207 1.00 97.62 100 ASN A O 1
ATOM 742 N N . SER A 1 101 ? -2.248 0.518 11.450 1.00 96.62 101 SER A N 1
ATOM 743 C CA . SER A 1 101 ? -2.793 1.780 10.933 1.00 96.62 101 SER A CA 1
ATOM 744 C C . SER A 1 101 ? -3.853 1.564 9.842 1.00 96.62 101 SER A C 1
ATOM 746 O O . SER A 1 101 ? -4.854 2.279 9.791 1.00 96.62 101 SER A O 1
ATOM 748 N N . VAL A 1 102 ? -3.676 0.563 8.974 1.00 95.12 102 VAL A N 1
ATOM 749 C CA . VAL A 1 102 ? -4.660 0.184 7.946 1.00 95.12 102 VAL A CA 1
ATOM 750 C C . VAL A 1 102 ? -5.933 -0.372 8.589 1.00 95.12 102 VAL A C 1
ATOM 752 O O . VAL A 1 102 ? -7.044 -0.035 8.165 1.00 95.12 102 VAL A O 1
ATOM 755 N N . LEU A 1 103 ? -5.807 -1.192 9.634 1.00 97.25 103 LEU A N 1
ATOM 756 C CA . LEU A 1 103 ? -6.961 -1.685 10.389 1.00 97.25 103 LEU A CA 1
ATOM 757 C C . LEU A 1 103 ? -7.684 -0.547 11.116 1.00 97.25 103 LEU A C 1
ATOM 759 O O . LEU A 1 103 ? -8.909 -0.477 11.049 1.00 97.25 103 LEU A O 1
ATOM 763 N N . ALA A 1 104 ? -6.949 0.389 11.715 1.00 97.94 104 ALA A N 1
ATOM 764 C CA . ALA A 1 104 ? -7.499 1.600 12.316 1.00 97.94 104 ALA A CA 1
ATOM 765 C C . ALA A 1 104 ? -8.305 2.440 11.305 1.00 97.94 104 ALA A C 1
ATOM 767 O O . ALA A 1 104 ? -9.417 2.882 11.607 1.00 97.94 104 ALA A O 1
ATOM 768 N N . ASP A 1 105 ? -7.804 2.624 10.078 1.00 96.44 105 ASP A N 1
ATOM 769 C CA . ASP A 1 105 ? -8.518 3.382 9.038 1.00 96.44 105 ASP A CA 1
ATOM 770 C C . ASP A 1 105 ? -9.726 2.636 8.442 1.00 96.44 105 ASP A C 1
ATOM 772 O O . ASP A 1 105 ? -10.634 3.244 7.867 1.00 96.44 105 ASP A O 1
ATOM 776 N N . THR A 1 106 ? -9.791 1.316 8.598 1.00 97.19 106 THR A N 1
ATOM 777 C CA . THR A 1 106 ? -10.892 0.486 8.077 1.00 97.19 106 THR A CA 1
ATOM 778 C C . THR A 1 106 ? -11.857 -0.000 9.159 1.00 97.19 106 THR A C 1
ATOM 780 O O . THR A 1 106 ? -12.829 -0.700 8.853 1.00 97.19 106 THR A O 1
ATOM 783 N N . ALA A 1 107 ? -11.643 0.404 10.411 1.00 98.12 107 ALA A N 1
ATOM 784 C CA . ALA A 1 107 ? -12.492 0.064 11.540 1.00 98.12 107 ALA A CA 1
ATOM 785 C C . ALA A 1 107 ? -13.617 1.086 11.746 1.00 98.12 107 ALA A C 1
ATOM 787 O O . ALA A 1 107 ? -13.416 2.299 11.672 1.00 98.12 107 ALA A O 1
ATOM 788 N N . TRP A 1 108 ? -14.810 0.576 12.055 1.00 98.50 108 TRP A N 1
ATOM 789 C CA . TRP A 1 108 ? -16.028 1.367 12.234 1.00 98.50 108 TRP A CA 1
ATOM 790 C C . TRP A 1 108 ? -16.657 1.101 13.599 1.00 98.50 108 TRP A C 1
ATOM 792 O O . TRP A 1 108 ? -16.792 -0.049 14.034 1.00 98.50 108 TRP A O 1
ATOM 802 N N . GLY A 1 109 ? -17.072 2.176 14.260 1.00 98.25 109 GLY A N 1
ATOM 803 C CA . GLY A 1 109 ? -17.585 2.131 15.620 1.00 98.25 109 GLY A CA 1
ATOM 804 C C . GLY A 1 109 ? -18.485 3.310 15.951 1.00 98.25 109 GLY A C 1
ATOM 805 O O . GLY A 1 109 ? -18.740 4.164 15.102 1.00 98.25 109 GLY A O 1
ATOM 806 N N . ASP A 1 110 ? -18.967 3.328 17.187 1.00 97.75 110 ASP A N 1
ATOM 807 C CA . ASP A 1 110 ? -19.737 4.439 17.740 1.00 97.75 110 ASP A CA 1
ATOM 808 C C . ASP A 1 110 ? -18.869 5.240 18.705 1.00 97.75 110 ASP A C 1
ATOM 810 O O . ASP A 1 110 ? -18.019 4.681 19.403 1.00 97.75 110 ASP A O 1
ATOM 814 N N . THR A 1 111 ? -19.145 6.536 18.787 1.00 97.69 111 THR A N 1
ATOM 815 C CA . THR A 1 111 ? -18.570 7.419 19.800 1.00 97.69 111 THR A CA 1
ATOM 816 C C . THR A 1 111 ? -19.563 7.591 20.952 1.00 97.69 111 THR A C 1
ATOM 818 O O . THR A 1 111 ? -20.773 7.650 20.720 1.00 97.69 111 THR A O 1
ATOM 821 N N . SER A 1 112 ? -19.080 7.670 22.193 1.00 97.00 112 SER A N 1
ATOM 822 C CA . SER A 1 112 ? -19.916 8.019 23.348 1.00 97.00 112 SER A CA 1
ATOM 823 C C . SER A 1 112 ? -20.530 9.416 23.218 1.00 97.00 112 SER A C 1
ATOM 825 O O . SER A 1 112 ? -20.060 10.255 22.450 1.00 97.00 112 SER A O 1
ATOM 827 N N . ALA A 1 113 ? -21.591 9.677 23.989 1.00 95.00 113 ALA A N 1
ATOM 828 C CA . ALA A 1 113 ? -22.329 10.941 23.936 1.00 95.00 113 ALA A CA 1
ATOM 829 C C . ALA A 1 113 ? -21.468 12.175 24.273 1.00 95.00 113 ALA A C 1
ATOM 831 O O . ALA A 1 113 ? -21.725 13.258 23.760 1.00 95.00 113 ALA A O 1
ATOM 832 N N . ASP A 1 114 ? -20.445 12.003 25.108 1.00 94.81 114 ASP A N 1
ATOM 833 C CA . ASP A 1 114 ? -19.471 13.033 25.489 1.00 94.81 114 ASP A CA 1
ATOM 834 C C . ASP A 1 114 ? -18.290 13.155 24.505 1.00 94.81 114 ASP A C 1
ATOM 836 O O . ASP A 1 114 ? -17.422 14.005 24.684 1.00 94.81 114 ASP A O 1
ATOM 840 N N . GLY A 1 115 ? -18.227 12.307 23.472 1.00 93.56 115 GLY A N 1
ATOM 841 C CA . GLY A 1 115 ? -17.159 12.329 22.476 1.00 93.56 115 GLY A CA 1
ATOM 842 C C . GLY A 1 115 ? -15.827 11.724 22.932 1.00 93.56 115 GLY A C 1
ATOM 843 O O . GLY A 1 115 ? -14.860 11.778 22.174 1.00 93.56 115 GLY A O 1
ATOM 844 N N . THR A 1 116 ? -15.734 11.162 24.142 1.00 95.00 116 THR A N 1
ATOM 845 C CA . THR A 1 116 ? -14.439 10.788 24.743 1.00 95.00 116 THR A CA 1
ATOM 846 C C . THR A 1 116 ? -13.990 9.365 24.418 1.00 95.00 116 THR A C 1
ATOM 848 O O . THR A 1 116 ? -12.786 9.091 24.373 1.00 95.00 116 THR A O 1
ATOM 851 N N . THR A 1 117 ? -14.933 8.459 24.158 1.00 97.00 117 THR A N 1
ATOM 852 C CA . THR A 1 117 ? -14.661 7.039 23.909 1.00 97.00 117 THR A CA 1
ATOM 853 C C . THR A 1 117 ? -15.200 6.600 22.560 1.00 97.00 117 THR A C 1
ATOM 855 O O . THR A 1 117 ? -16.242 7.067 22.102 1.00 97.00 117 THR A O 1
ATOM 858 N N . TRP A 1 118 ? -14.487 5.670 21.931 1.00 98.50 118 TRP A N 1
ATOM 859 C CA . TRP A 1 118 ? -14.904 5.028 20.694 1.00 98.50 118 TRP A CA 1
ATOM 860 C C . TRP A 1 118 ? -14.948 3.523 20.909 1.00 98.50 118 TRP A C 1
ATOM 862 O O . TRP A 1 118 ? -14.018 2.946 21.472 1.00 98.50 118 TRP A O 1
ATOM 872 N N . THR A 1 119 ? -16.035 2.893 20.478 1.00 98.31 119 THR A N 1
ATOM 873 C CA . THR A 1 119 ? -16.253 1.453 20.631 1.00 98.31 119 THR A CA 1
ATOM 874 C C . THR A 1 119 ? -16.447 0.813 19.268 1.00 98.31 119 THR A C 1
ATOM 876 O O . THR A 1 119 ? -17.369 1.178 18.533 1.00 98.31 119 THR A O 1
ATOM 879 N N . LEU A 1 120 ? -15.624 -0.187 18.954 1.00 98.44 120 LEU A N 1
ATOM 880 C CA . LEU A 1 120 ? -15.740 -0.967 17.727 1.00 98.44 120 LEU A CA 1
ATOM 881 C C . LEU A 1 120 ? -17.129 -1.614 17.619 1.00 98.44 120 LEU A C 1
ATOM 883 O O . LEU A 1 120 ? -17.595 -2.286 18.542 1.00 98.44 120 LEU A O 1
ATOM 887 N N . ARG A 1 121 ? -17.785 -1.449 16.466 1.00 97.94 121 ARG A N 1
ATOM 888 C CA . ARG A 1 121 ? -19.084 -2.081 16.169 1.00 97.94 121 ARG A CA 1
ATOM 889 C C . ARG A 1 121 ? -19.012 -3.112 15.057 1.00 97.94 121 ARG A C 1
ATOM 891 O O . ARG A 1 121 ? -19.821 -4.037 15.036 1.00 97.94 121 ARG A O 1
ATOM 898 N N . CYS A 1 122 ? -18.046 -2.981 14.155 1.00 96.44 122 CYS A N 1
ATOM 899 C CA . CYS A 1 122 ? -17.868 -3.894 13.035 1.00 96.44 122 CYS A CA 1
ATOM 900 C C . CYS A 1 122 ? -16.624 -4.752 13.249 1.00 96.44 122 CYS A C 1
ATOM 902 O O . CYS A 1 122 ? -15.519 -4.228 13.329 1.00 96.44 122 CYS A O 1
ATOM 904 N N . ARG A 1 123 ? -16.812 -6.074 13.325 1.00 95.88 123 ARG A N 1
ATOM 905 C CA . ARG A 1 123 ? -15.708 -7.040 13.461 1.00 95.88 123 ARG A CA 1
ATOM 906 C C . ARG A 1 123 ? -14.992 -7.340 12.146 1.00 95.88 123 ARG A C 1
ATOM 908 O O . ARG A 1 123 ? -13.946 -7.958 12.177 1.00 95.88 123 ARG A O 1
ATOM 915 N N . GLU A 1 124 ? -15.547 -6.888 11.027 1.00 95.69 124 GLU A N 1
ATOM 916 C CA . GLU A 1 124 ? -14.949 -7.028 9.703 1.00 95.69 124 GLU A CA 1
ATOM 917 C C . GLU A 1 124 ? -14.442 -5.658 9.226 1.00 95.69 124 GLU A C 1
ATOM 919 O O . GLU A 1 124 ? -15.248 -4.718 9.132 1.00 95.69 124 GLU A O 1
ATOM 924 N N . PRO A 1 125 ? -13.139 -5.516 8.918 1.00 95.12 125 PRO A N 1
ATOM 925 C CA . PRO A 1 125 ? -12.586 -4.288 8.361 1.00 95.12 125 PRO A CA 1
ATOM 926 C C . PRO A 1 125 ? -13.246 -3.933 7.024 1.00 95.12 125 PRO A C 1
ATOM 928 O O . PRO A 1 125 ? -13.381 -4.771 6.128 1.00 95.12 125 PRO A O 1
ATOM 931 N N . SER A 1 126 ? -13.627 -2.669 6.844 1.00 94.12 126 SER A N 1
ATOM 932 C CA . SER A 1 126 ? -14.303 -2.221 5.627 1.00 94.12 126 SER A CA 1
ATOM 933 C C . SER A 1 126 ? -13.872 -0.825 5.203 1.00 94.12 126 SER A C 1
ATOM 935 O O . SER A 1 126 ? -13.778 0.103 6.000 1.00 94.12 126 SER A O 1
ATOM 937 N N . VAL A 1 127 ? -13.692 -0.649 3.896 1.00 91.81 127 VAL A N 1
ATOM 938 C CA . VAL A 1 127 ? -13.453 0.671 3.293 1.00 91.81 127 VAL A CA 1
ATOM 939 C C . VAL A 1 127 ? -14.749 1.489 3.246 1.00 91.81 127 VAL A C 1
ATOM 941 O O . VAL A 1 127 ? -14.729 2.711 3.374 1.00 91.81 127 VAL A O 1
ATOM 944 N N . LYS A 1 128 ? -15.892 0.816 3.067 1.00 92.94 128 LYS A N 1
ATOM 945 C CA . LYS A 1 128 ? -17.218 1.442 2.990 1.00 92.94 128 LYS A CA 1
ATOM 946 C C . LYS A 1 128 ? -17.879 1.425 4.360 1.00 92.94 128 LYS A C 1
ATOM 948 O O . LYS A 1 128 ? -17.730 0.450 5.095 1.00 92.94 128 LYS A O 1
ATOM 953 N N . THR A 1 129 ? -18.645 2.469 4.669 1.00 95.25 129 THR A N 1
ATOM 954 C CA . THR A 1 129 ? -19.425 2.517 5.909 1.00 95.25 129 THR A CA 1
ATOM 955 C C . THR A 1 129 ? -20.411 1.339 5.953 1.00 95.25 129 THR A C 1
ATOM 957 O O . THR A 1 129 ? -21.236 1.214 5.045 1.00 95.25 129 THR A O 1
ATOM 960 N N . PRO A 1 130 ? -20.329 0.442 6.955 1.00 94.94 130 PRO A N 1
ATOM 961 C CA . PRO A 1 130 ? -21.231 -0.709 7.024 1.00 94.94 130 PRO A CA 1
ATOM 962 C C . PRO A 1 130 ? -22.659 -0.312 7.409 1.00 94.94 130 PRO A C 1
ATOM 964 O O . PRO A 1 130 ? -23.622 -0.963 7.011 1.00 94.94 130 PRO A O 1
ATOM 967 N N . LYS A 1 131 ? -22.804 0.762 8.195 1.00 94.88 131 LYS A N 1
ATOM 968 C CA . LYS A 1 131 ? -24.086 1.272 8.683 1.00 94.88 131 LYS A CA 1
ATOM 969 C C . LYS A 1 131 ? -24.010 2.783 8.889 1.00 94.88 131 LYS A C 1
ATOM 971 O O . LYS A 1 131 ? -23.017 3.299 9.399 1.00 94.88 131 LYS A O 1
ATOM 976 N N . LYS A 1 132 ? -25.093 3.486 8.542 1.00 95.38 132 LYS A N 1
ATOM 977 C CA . LYS A 1 132 ? -25.235 4.929 8.782 1.00 95.38 132 LYS A CA 1
ATOM 978 C C . LYS A 1 132 ? -25.042 5.249 10.269 1.00 95.38 132 LYS A C 1
ATOM 980 O O . LYS A 1 132 ? -25.608 4.569 11.120 1.00 95.38 132 LYS A O 1
ATOM 985 N N . GLY A 1 133 ? -24.283 6.305 10.551 1.00 95.50 133 GLY A N 1
ATOM 986 C CA . GLY A 1 133 ? -24.006 6.785 11.908 1.00 95.50 133 GLY A CA 1
ATOM 987 C C . GLY A 1 133 ? -22.690 6.281 12.502 1.00 95.50 133 GLY A C 1
ATOM 988 O O . GLY A 1 133 ? -22.185 6.920 13.415 1.00 95.50 133 GLY A O 1
ATOM 989 N N . LEU A 1 134 ? -22.094 5.217 11.949 1.00 97.81 134 LEU A N 1
ATOM 990 C CA . LEU A 1 134 ? -20.783 4.756 12.400 1.00 97.81 134 LEU A CA 1
ATOM 991 C C . LEU A 1 134 ? -19.676 5.729 11.981 1.00 97.81 134 LEU A C 1
ATOM 993 O O . LEU A 1 134 ? -19.685 6.282 10.877 1.00 97.81 134 LEU A O 1
ATOM 997 N N . VAL A 1 135 ? -18.683 5.875 12.850 1.00 97.75 135 VAL A N 1
ATOM 998 C CA . VAL A 1 135 ? -17.517 6.740 12.670 1.00 97.75 135 VAL A CA 1
ATOM 999 C C . VAL A 1 135 ? -16.265 5.872 12.570 1.00 97.75 135 VAL A C 1
ATOM 1001 O O . VAL A 1 135 ? -16.086 4.931 13.349 1.00 97.75 135 VAL A O 1
ATOM 1004 N N . LYS A 1 136 ? -15.391 6.181 11.605 1.00 98.00 136 LYS A N 1
ATOM 1005 C CA . LYS A 1 136 ? -14.063 5.561 11.513 1.00 98.00 136 LYS A CA 1
ATOM 1006 C C . LYS A 1 136 ? -13.219 5.900 12.738 1.00 98.00 136 LYS A C 1
ATOM 1008 O O . LYS A 1 136 ? -13.262 7.042 13.196 1.00 98.00 136 LYS A O 1
ATOM 1013 N N . TYR A 1 137 ? -12.385 4.970 13.195 1.00 98.50 137 TYR A N 1
ATOM 1014 C CA . TYR A 1 137 ? -11.497 5.231 14.332 1.00 98.50 137 TYR A CA 1
ATOM 1015 C C . TYR A 1 137 ? -10.537 6.405 14.070 1.00 98.50 137 TYR A C 1
ATOM 1017 O O . TYR A 1 137 ? -10.432 7.300 14.902 1.00 98.50 137 TYR A O 1
ATOM 1025 N N . MET A 1 138 ? -9.942 6.493 12.874 1.00 97.69 138 MET A N 1
ATOM 1026 C CA . MET A 1 138 ? -9.071 7.626 12.511 1.00 97.69 138 MET A CA 1
ATOM 1027 C C . MET A 1 138 ? -9.789 8.981 12.589 1.00 97.69 138 MET A C 1
ATOM 1029 O O . MET A 1 138 ? -9.266 9.930 13.163 1.00 97.69 138 MET A O 1
ATOM 1033 N N . LYS A 1 139 ? -11.041 9.054 12.117 1.00 97.62 139 LYS A N 1
ATOM 1034 C CA . LYS A 1 139 ? -11.854 10.278 12.211 1.00 97.62 139 LYS A CA 1
ATOM 1035 C C . LYS A 1 139 ? -12.174 10.647 13.665 1.00 97.62 139 LYS A C 1
ATOM 1037 O O . LYS A 1 139 ? -12.243 11.829 14.006 1.00 97.62 139 LYS A O 1
ATOM 1042 N N . PHE A 1 140 ? -12.386 9.645 14.518 1.00 98.38 140 PHE A N 1
ATOM 1043 C CA . PHE A 1 140 ? -12.527 9.856 15.955 1.00 98.38 140 PHE A CA 1
ATOM 1044 C C . PHE A 1 140 ? -11.238 10.427 16.563 1.00 98.38 140 PHE A C 1
ATOM 1046 O O . PHE A 1 140 ? -11.319 11.407 17.301 1.00 98.38 140 PHE A O 1
ATOM 1053 N N . LEU A 1 141 ? -10.063 9.893 16.207 1.00 98.19 141 LEU A N 1
ATOM 1054 C CA . LEU A 1 141 ? -8.777 10.428 16.665 1.00 98.19 141 LEU A CA 1
ATOM 1055 C C . LEU A 1 141 ? -8.563 11.879 16.226 1.00 98.19 141 LEU A C 1
ATOM 1057 O O . LEU A 1 141 ? -8.177 12.695 17.055 1.00 98.19 141 LEU A O 1
ATOM 1061 N N . ASP A 1 142 ? -8.866 12.227 14.974 1.00 97.19 142 ASP A N 1
ATOM 1062 C CA . ASP A 1 142 ? -8.734 13.606 14.478 1.00 97.19 142 ASP A CA 1
ATOM 1063 C C . ASP A 1 142 ? -9.640 14.593 15.230 1.00 97.19 142 ASP A C 1
ATOM 1065 O O . ASP A 1 142 ? -9.269 15.744 15.446 1.00 97.19 142 ASP A O 1
ATOM 1069 N N . THR A 1 143 ? -10.821 14.137 15.660 1.00 97.19 143 THR A N 1
ATOM 1070 C CA . THR A 1 143 ? -11.763 14.957 16.439 1.00 97.19 143 THR A CA 1
ATOM 1071 C C . THR A 1 143 ? -11.318 15.089 17.896 1.00 97.19 143 THR A C 1
ATOM 1073 O O . THR A 1 143 ? -11.396 16.170 18.473 1.00 97.19 143 THR A O 1
ATOM 1076 N N . ARG A 1 144 ? -10.857 13.989 18.502 1.00 97.19 144 ARG A N 1
ATOM 1077 C CA . ARG A 1 144 ? -10.443 13.938 19.912 1.00 97.19 144 ARG A CA 1
ATOM 1078 C C . ARG A 1 144 ? -9.102 14.628 20.155 1.00 97.19 144 ARG A C 1
ATOM 1080 O O . ARG A 1 144 ? -8.878 15.166 21.233 1.00 97.19 144 ARG A O 1
ATOM 1087 N N . LEU A 1 145 ? -8.212 14.572 19.173 1.00 97.50 145 LEU A N 1
ATOM 1088 C CA . LEU A 1 145 ? -6.837 15.049 19.244 1.00 97.50 145 LEU A CA 1
ATOM 1089 C C . LEU A 1 145 ? -6.556 15.951 18.030 1.00 97.50 145 LEU A C 1
ATOM 1091 O O . LEU A 1 145 ? -5.806 15.540 17.141 1.00 97.50 145 LEU A O 1
ATOM 1095 N N . PRO A 1 146 ? -7.172 17.144 17.942 1.00 97.12 146 PRO A N 1
ATOM 1096 C CA . PRO A 1 146 ? -7.012 18.029 16.793 1.00 97.12 146 PRO A CA 1
ATOM 1097 C C . PRO A 1 146 ? -5.594 18.610 16.721 1.00 97.12 146 PRO A C 1
ATOM 1099 O O . PRO A 1 146 ? -4.825 18.528 17.671 1.00 97.12 146 PRO A O 1
ATOM 1102 N N . GLY A 1 147 ? -5.247 19.210 15.584 1.00 96.00 147 GLY A N 1
ATOM 1103 C CA . GLY A 1 147 ? -4.005 19.971 15.438 1.00 96.00 147 GLY A CA 1
ATOM 1104 C C . GLY A 1 147 ? -2.750 19.138 15.116 1.00 96.00 147 GLY A C 1
ATOM 1105 O O . GLY A 1 147 ? -2.722 17.907 15.285 1.00 96.00 147 GLY A O 1
ATOM 1106 N N . PRO A 1 148 ? -1.708 19.786 14.562 1.00 95.94 148 PRO A N 1
ATOM 1107 C CA . PRO A 1 148 ? -0.443 19.140 14.212 1.00 95.94 148 PRO A CA 1
ATOM 1108 C C . PRO A 1 148 ? 0.351 18.656 15.435 1.00 95.94 148 PRO A C 1
ATOM 1110 O O . PRO A 1 148 ? 1.038 17.641 15.342 1.00 95.94 148 PRO A O 1
ATOM 1113 N N . GLU A 1 149 ? 0.226 19.317 16.584 1.00 97.44 149 GLU A N 1
ATOM 1114 C CA . GLU A 1 149 ? 0.915 18.981 17.834 1.00 97.44 149 GLU A CA 1
ATOM 1115 C C . GLU A 1 149 ? 0.540 17.590 18.361 1.00 97.44 149 GLU A C 1
ATOM 1117 O O . GLU A 1 149 ? 1.380 16.880 18.910 1.00 97.44 149 GLU A O 1
ATOM 1122 N N . ASN A 1 150 ? -0.695 17.151 18.104 1.00 97.69 150 ASN A N 1
ATOM 1123 C CA . ASN A 1 150 ? -1.179 15.840 18.523 1.00 97.69 150 ASN A CA 1
ATOM 1124 C C . ASN A 1 150 ? -0.930 14.729 17.489 1.00 97.69 150 ASN A C 1
ATOM 1126 O O . ASN A 1 150 ? -1.300 13.577 17.725 1.00 97.69 150 ASN A O 1
ATOM 1130 N N . LYS A 1 151 ? -0.291 15.036 16.348 1.00 95.75 151 LYS A N 1
ATOM 1131 C CA . LYS A 1 151 ? -0.042 14.061 15.271 1.00 95.75 151 LYS A CA 1
ATOM 1132 C C . LYS A 1 151 ? 0.677 12.815 15.787 1.00 95.75 151 LYS A C 1
ATOM 1134 O O . LYS A 1 151 ? 0.254 11.706 15.482 1.00 95.75 151 LYS A O 1
ATOM 1139 N N . LYS A 1 152 ? 1.712 12.999 16.613 1.00 96.19 152 LYS A N 1
ATOM 1140 C CA . LYS A 1 152 ? 2.505 11.895 17.172 1.00 96.19 152 LYS A CA 1
ATOM 1141 C C . LYS A 1 152 ? 1.660 10.945 18.025 1.00 96.19 152 LYS A C 1
ATOM 1143 O O . LYS A 1 152 ? 1.842 9.736 17.943 1.00 96.19 152 LYS A O 1
ATOM 1148 N N . GLU A 1 153 ? 0.726 11.477 18.811 1.00 97.75 153 GLU A N 1
ATOM 1149 C CA . GLU A 1 153 ? -0.162 10.653 19.636 1.00 97.75 153 GLU A CA 1
ATOM 1150 C C . GLU A 1 153 ? -1.227 9.944 18.791 1.00 97.75 153 GLU A C 1
ATOM 1152 O O . GLU A 1 153 ? -1.490 8.763 19.013 1.00 97.75 153 GLU A O 1
ATOM 1157 N N . ARG A 1 154 ? -1.789 10.612 17.770 1.00 97.88 154 ARG A N 1
ATOM 1158 C CA . ARG A 1 154 ? -2.689 9.952 16.807 1.00 97.88 154 ARG A CA 1
ATOM 1159 C C . ARG A 1 154 ? -1.989 8.801 16.091 1.00 97.88 154 ARG A C 1
ATOM 1161 O O . ARG A 1 154 ? -2.559 7.719 15.990 1.00 97.88 154 ARG A O 1
ATOM 1168 N N . ASP A 1 155 ? -0.753 9.024 15.645 1.00 96.69 155 ASP A N 1
ATOM 1169 C CA . ASP A 1 155 ? 0.075 7.993 15.023 1.00 96.69 155 ASP A CA 1
ATOM 1170 C C . ASP A 1 155 ? 0.305 6.821 15.988 1.00 96.69 155 ASP A C 1
ATOM 1172 O O . ASP A 1 155 ? 0.034 5.685 15.614 1.00 96.69 155 ASP A O 1
ATOM 1176 N N . ARG A 1 156 ? 0.701 7.085 17.241 1.00 97.88 156 ARG A N 1
ATOM 1177 C CA . ARG A 1 156 ? 0.913 6.042 18.260 1.00 97.88 156 ARG A CA 1
ATOM 1178 C C . ARG A 1 156 ? -0.340 5.193 18.505 1.00 97.88 156 ARG A C 1
ATOM 1180 O O . ARG A 1 156 ? -0.245 3.973 18.615 1.00 97.88 156 ARG A O 1
ATOM 1187 N N . LEU A 1 157 ? -1.512 5.823 18.607 1.00 98.31 157 LEU A N 1
ATOM 1188 C CA . LEU A 1 157 ? -2.787 5.124 18.815 1.00 98.31 157 LEU A CA 1
ATOM 1189 C C . LEU A 1 157 ? -3.207 4.304 17.589 1.00 98.31 157 LEU A C 1
ATOM 1191 O O . LEU A 1 157 ? -3.744 3.209 17.734 1.00 98.31 157 LEU A O 1
ATOM 1195 N N . ALA A 1 158 ? -2.951 4.808 16.381 1.00 98.06 158 ALA A N 1
ATOM 1196 C CA . ALA A 1 158 ? -3.239 4.084 15.148 1.00 98.06 158 ALA A CA 1
ATOM 1197 C C . ALA A 1 158 ? -2.319 2.864 14.963 1.00 98.06 158 ALA A C 1
ATOM 1199 O O . ALA A 1 158 ? -2.795 1.804 14.564 1.00 98.06 158 ALA A O 1
ATOM 1200 N N . THR A 1 159 ? -1.027 2.983 15.285 1.00 97.75 159 THR A N 1
ATOM 1201 C CA . THR A 1 159 ? -0.052 1.892 15.108 1.00 97.75 159 THR A CA 1
ATOM 1202 C C . THR A 1 159 ? -0.129 0.809 16.185 1.00 97.75 159 THR A C 1
ATOM 1204 O O . THR A 1 159 ? 0.356 -0.293 15.958 1.00 97.75 159 THR A O 1
ATOM 1207 N N . SER A 1 160 ? -0.799 1.075 17.310 1.00 98.31 160 SER A N 1
ATOM 1208 C CA . SER A 1 160 ? -1.079 0.099 18.382 1.00 98.31 160 SER A CA 1
ATOM 1209 C C . SER A 1 160 ? -2.545 -0.350 18.427 1.00 98.31 160 SER A C 1
ATOM 1211 O O . SER A 1 160 ? -2.978 -0.991 19.376 1.00 98.31 160 SER A O 1
ATOM 1213 N N . PHE A 1 161 ? -3.350 -0.023 17.411 1.00 98.62 161 PHE A N 1
ATOM 1214 C CA . PHE A 1 161 ? -4.813 -0.118 17.466 1.00 98.62 161 PHE A CA 1
ATOM 1215 C C . PHE A 1 161 ? -5.380 -1.492 17.867 1.00 98.62 161 PHE A C 1
ATOM 1217 O O . PHE A 1 161 ? -6.440 -1.546 18.497 1.00 98.62 161 PHE A O 1
ATOM 1224 N N . THR A 1 162 ? -4.710 -2.590 17.502 1.00 98.62 162 THR A N 1
ATOM 1225 C CA . THR A 1 162 ? -5.163 -3.958 17.813 1.00 98.62 162 THR A CA 1
ATOM 1226 C C . THR A 1 162 ? -4.497 -4.590 19.035 1.00 98.62 162 THR A C 1
ATOM 1228 O O . THR A 1 162 ? -4.786 -5.749 19.343 1.00 98.62 162 THR A O 1
ATOM 1231 N N . ASP A 1 163 ? -3.657 -3.845 19.755 1.00 98.44 163 ASP A N 1
ATOM 1232 C CA . ASP A 1 163 ? -3.012 -4.323 20.976 1.00 98.44 163 ASP A CA 1
ATOM 1233 C C . ASP A 1 163 ? -4.042 -4.587 22.091 1.00 98.44 163 ASP A C 1
ATOM 1235 O O . ASP A 1 163 ? -5.175 -4.095 22.071 1.00 98.44 163 ASP A O 1
ATOM 1239 N N . ASN A 1 164 ? -3.646 -5.367 23.100 1.00 98.19 164 ASN A N 1
ATOM 1240 C CA . ASN A 1 164 ? -4.509 -5.701 24.235 1.00 98.19 164 ASN A CA 1
ATOM 1241 C C . ASN A 1 164 ? -4.982 -4.429 24.966 1.00 98.19 164 ASN A C 1
ATOM 1243 O O . ASN A 1 164 ? -4.173 -3.569 25.324 1.00 98.19 164 ASN A O 1
ATOM 1247 N N . GLY A 1 165 ? -6.294 -4.310 25.180 1.00 97.38 165 GLY A N 1
ATOM 1248 C CA . GLY A 1 165 ? -6.925 -3.154 25.807 1.00 97.38 165 GLY A CA 1
ATOM 1249 C C . GLY A 1 165 ? -7.134 -1.960 24.874 1.00 97.38 165 GLY A C 1
ATOM 1250 O O . GLY A 1 165 ? -7.699 -0.953 25.309 1.00 97.38 165 GLY A O 1
ATOM 1251 N N . GLN A 1 166 ? -6.713 -2.040 23.607 1.00 98.19 166 GLN A N 1
ATOM 1252 C CA . GLN A 1 166 ? -6.964 -0.990 22.622 1.00 98.19 166 GLN A CA 1
ATOM 1253 C C . GLN A 1 166 ? -8.329 -1.168 21.943 1.00 98.19 166 GLN A C 1
ATOM 1255 O O . GLN A 1 166 ? -8.875 -2.274 21.890 1.00 98.19 166 GLN A O 1
ATOM 1260 N N . PRO A 1 167 ? -8.920 -0.095 21.382 1.00 98.06 167 PRO A N 1
ATOM 1261 C CA . PRO A 1 167 ? -10.279 -0.158 20.842 1.00 98.06 167 PRO A CA 1
ATOM 1262 C C . PRO A 1 167 ? -10.463 -1.154 19.686 1.00 98.06 167 PRO A C 1
ATOM 1264 O O . PRO A 1 167 ? -11.592 -1.559 19.400 1.00 98.06 167 PRO A O 1
ATOM 1267 N N . GLY A 1 168 ? -9.374 -1.535 19.016 1.00 98.31 168 GLY A N 1
ATOM 1268 C CA . GLY A 1 168 ? -9.340 -2.501 17.925 1.00 98.31 168 GLY A CA 1
ATOM 1269 C C . GLY A 1 168 ? -8.937 -3.918 18.330 1.00 98.31 168 GLY A C 1
ATOM 1270 O O . GLY A 1 168 ? -8.770 -4.734 17.430 1.00 98.31 168 GLY A O 1
ATOM 1271 N N . GLU A 1 169 ? -8.802 -4.250 19.620 1.00 98.44 169 GLU A N 1
ATOM 1272 C CA . GLU A 1 169 ? -8.335 -5.570 20.099 1.00 98.44 169 GLU A CA 1
ATOM 1273 C C . GLU A 1 169 ? -9.080 -6.748 19.441 1.00 98.44 169 GLU A C 1
ATOM 1275 O O . GLU A 1 169 ? -8.490 -7.754 19.044 1.00 98.44 169 GLU A O 1
ATOM 1280 N N . LEU A 1 170 ? -10.392 -6.609 19.221 1.00 98.19 170 LEU A N 1
ATOM 1281 C CA . LEU A 1 170 ? -11.206 -7.641 18.565 1.00 98.19 170 LEU A CA 1
ATOM 1282 C C . LEU A 1 170 ? -10.812 -7.914 17.099 1.00 98.19 170 LEU A C 1
ATOM 1284 O O . LEU A 1 170 ? -11.230 -8.931 16.544 1.00 98.19 170 LEU A O 1
ATOM 1288 N N . LEU A 1 171 ? -10.021 -7.037 16.475 1.00 98.19 171 LEU A N 1
ATOM 1289 C CA . LEU A 1 171 ? -9.469 -7.193 15.128 1.00 98.19 171 LEU A CA 1
ATOM 1290 C C . LEU A 1 171 ? -8.050 -7.779 15.120 1.00 98.19 171 LEU A C 1
ATOM 1292 O O . LEU A 1 171 ? -7.494 -7.966 14.037 1.00 98.19 171 LEU A O 1
ATOM 1296 N N . ALA A 1 172 ? -7.478 -8.151 16.271 1.00 98.25 172 ALA A N 1
ATOM 1297 C CA . ALA A 1 172 ? -6.143 -8.752 16.349 1.00 98.25 172 ALA A CA 1
ATOM 1298 C C . ALA A 1 172 ? -5.991 -9.998 15.453 1.00 98.25 172 ALA A C 1
ATOM 1300 O O . ALA A 1 172 ? -4.927 -10.249 14.893 1.00 98.25 172 ALA A O 1
ATOM 1301 N N . LYS A 1 173 ? -7.070 -10.762 15.226 1.00 97.88 173 LYS A N 1
ATOM 1302 C CA . LYS A 1 173 ? -7.057 -11.892 14.277 1.00 97.88 173 LYS A CA 1
ATOM 1303 C C . LYS A 1 173 ? -6.813 -11.449 12.831 1.00 97.88 173 LYS A C 1
ATOM 1305 O O . LYS A 1 173 ? -6.084 -12.123 12.109 1.00 97.88 173 LYS A O 1
ATOM 1310 N N . HIS A 1 174 ? -7.396 -10.324 12.414 1.00 97.44 174 HIS A N 1
ATOM 1311 C CA . HIS A 1 174 ? -7.146 -9.755 11.090 1.00 97.44 174 HIS A CA 1
ATOM 1312 C C . HIS A 1 174 ? -5.731 -9.190 10.990 1.00 97.44 174 HIS A C 1
ATOM 1314 O O . HIS A 1 174 ? -5.104 -9.356 9.949 1.00 97.44 174 HIS A O 1
ATOM 1320 N N . PHE A 1 175 ? -5.214 -8.590 12.067 1.00 97.38 175 PHE A N 1
ATOM 1321 C CA . PHE A 1 175 ? -3.816 -8.168 12.137 1.00 97.38 175 PHE A CA 1
ATOM 1322 C C . PHE A 1 175 ? -2.873 -9.348 11.891 1.00 97.38 175 PHE A C 1
ATOM 1324 O O . PHE A 1 175 ? -2.054 -9.289 10.980 1.00 97.38 175 PHE A O 1
ATOM 1331 N N . GLN A 1 176 ? -3.043 -10.452 12.626 1.00 97.88 176 GLN A N 1
ATOM 1332 C CA . GLN A 1 176 ? -2.194 -11.638 12.469 1.00 97.88 176 GLN A CA 1
ATOM 1333 C C . GLN A 1 176 ? -2.299 -12.254 11.071 1.00 97.88 176 GLN A C 1
ATOM 1335 O O . GLN A 1 176 ? -1.286 -12.666 10.513 1.00 97.88 176 GLN A O 1
ATOM 1340 N N . LEU A 1 177 ? -3.503 -12.279 10.487 1.00 95.81 177 LEU A N 1
ATOM 1341 C CA . LEU A 1 177 ? -3.706 -12.756 9.121 1.00 95.81 177 LEU A CA 1
ATOM 1342 C C . LEU A 1 177 ? -2.992 -11.870 8.092 1.00 95.81 177 LEU A C 1
ATOM 1344 O O . LEU A 1 177 ? -2.306 -12.381 7.217 1.00 95.81 177 LEU A O 1
ATOM 1348 N N . LEU A 1 178 ? -3.143 -10.546 8.178 1.00 94.19 178 LEU A N 1
ATOM 1349 C CA . LEU A 1 178 ? -2.472 -9.628 7.255 1.00 94.19 178 LEU A CA 1
ATOM 1350 C C . LEU A 1 178 ? -0.954 -9.713 7.414 1.00 94.19 178 LEU A C 1
ATOM 1352 O O . LEU A 1 178 ? -0.246 -9.854 6.420 1.00 94.19 178 LEU A O 1
ATOM 1356 N N . ARG A 1 179 ? -0.467 -9.719 8.657 1.00 95.06 179 ARG A N 1
ATOM 1357 C CA . ARG A 1 179 ? 0.950 -9.875 8.975 1.00 95.06 179 ARG A CA 1
ATOM 1358 C C . ARG A 1 179 ? 1.518 -11.152 8.361 1.00 95.06 179 ARG A C 1
ATOM 1360 O O . ARG A 1 179 ? 2.500 -11.076 7.636 1.00 95.06 179 ARG A O 1
ATOM 1367 N N . SER A 1 180 ? 0.886 -12.308 8.577 1.00 95.25 180 SER A N 1
ATOM 1368 C CA . SER A 1 180 ? 1.389 -13.575 8.031 1.00 95.25 180 SER A CA 1
ATOM 1369 C C . SER A 1 180 ? 1.387 -13.611 6.503 1.00 95.25 180 SER A C 1
ATOM 1371 O O . SER A 1 180 ? 2.276 -14.218 5.920 1.00 95.25 180 SER A O 1
ATOM 1373 N N . THR A 1 181 ? 0.446 -12.927 5.843 1.00 93.62 181 THR A N 1
ATOM 1374 C CA . THR A 1 181 ? 0.432 -12.824 4.372 1.00 93.62 181 THR A CA 1
ATOM 1375 C C . THR A 1 181 ? 1.514 -11.912 3.800 1.00 93.62 181 THR A C 1
ATOM 1377 O O . THR A 1 181 ? 1.790 -11.992 2.605 1.00 93.62 181 THR A O 1
ATOM 1380 N N . LEU A 1 182 ? 2.087 -11.032 4.624 1.00 94.12 182 LEU A N 1
ATOM 1381 C CA . LEU A 1 182 ? 3.185 -10.144 4.247 1.00 94.12 182 LEU A CA 1
ATOM 1382 C C . LEU A 1 182 ? 4.555 -10.733 4.590 1.00 94.12 182 LEU A C 1
ATOM 1384 O O . LEU A 1 182 ? 5.554 -10.216 4.104 1.00 94.12 182 LEU A O 1
ATOM 1388 N N . LEU A 1 183 ? 4.621 -11.795 5.397 1.00 94.94 183 LEU A N 1
ATOM 1389 C CA . LEU A 1 183 ? 5.871 -12.501 5.656 1.00 94.94 183 LEU A CA 1
ATOM 1390 C C . LEU A 1 183 ? 6.292 -13.324 4.435 1.00 94.94 183 LEU A C 1
ATOM 1392 O O . LEU A 1 183 ? 5.467 -13.911 3.732 1.00 94.94 183 LEU A O 1
ATOM 1396 N N . LEU A 1 184 ? 7.599 -13.377 4.205 1.00 94.25 184 LEU A N 1
ATOM 1397 C CA . LEU A 1 184 ? 8.201 -14.258 3.218 1.00 94.25 184 LEU A CA 1
ATOM 1398 C C . LEU A 1 184 ? 8.099 -15.714 3.696 1.00 94.25 184 LEU A C 1
ATOM 1400 O O . LEU A 1 184 ? 8.294 -15.975 4.887 1.00 94.25 184 LEU A O 1
ATOM 1404 N N . PRO A 1 185 ? 7.851 -16.673 2.787 1.00 94.31 185 PRO A N 1
ATOM 1405 C CA . PRO A 1 185 ? 7.991 -18.092 3.094 1.00 94.31 185 PRO A CA 1
ATOM 1406 C C . PRO A 1 185 ? 9.392 -18.410 3.638 1.00 94.31 185 PRO A C 1
ATOM 1408 O O . PRO A 1 185 ? 10.384 -17.825 3.188 1.00 94.31 185 PRO A O 1
ATOM 1411 N N . GLU A 1 186 ? 9.488 -19.350 4.581 1.00 94.81 186 GLU A N 1
ATOM 1412 C CA . GLU A 1 186 ? 10.763 -19.730 5.213 1.00 94.81 186 GLU A CA 1
ATOM 1413 C C . GLU A 1 186 ? 11.774 -20.278 4.193 1.00 94.81 186 GLU A C 1
ATOM 1415 O O . GLU A 1 186 ? 12.979 -20.123 4.364 1.00 94.81 186 GLU A O 1
ATOM 1420 N N . GLU A 1 187 ? 11.297 -20.845 3.083 1.00 95.69 187 GLU A N 1
ATOM 1421 C CA . GLU A 1 187 ? 12.127 -21.347 1.986 1.00 95.69 187 GLU A CA 1
ATOM 1422 C C . GLU A 1 187 ? 12.802 -20.223 1.185 1.00 95.69 187 GLU A C 1
ATOM 1424 O O . GLU A 1 187 ? 13.805 -20.457 0.515 1.00 95.69 187 GLU A O 1
ATOM 1429 N N . ILE A 1 188 ? 12.249 -19.007 1.233 1.00 95.50 188 ILE A N 1
ATOM 1430 C CA . ILE A 1 188 ? 12.739 -17.831 0.499 1.00 95.50 188 ILE A CA 1
ATOM 1431 C C . ILE A 1 188 ? 13.558 -16.926 1.419 1.00 95.50 188 ILE A C 1
ATOM 1433 O O . ILE A 1 188 ? 14.548 -16.322 0.990 1.00 95.50 188 ILE A O 1
ATOM 1437 N N . LYS A 1 189 ? 13.159 -16.827 2.687 1.00 94.81 189 LYS A N 1
ATOM 1438 C CA . LYS A 1 189 ? 13.739 -15.918 3.674 1.00 94.81 189 LYS A CA 1
ATOM 1439 C C . LYS A 1 189 ? 15.257 -16.084 3.789 1.00 94.81 189 LYS A C 1
ATOM 1441 O O . LYS A 1 189 ? 15.783 -17.165 4.034 1.00 94.81 189 LYS A O 1
ATOM 1446 N N . GLY A 1 190 ? 15.985 -14.981 3.608 1.00 92.94 190 GLY A N 1
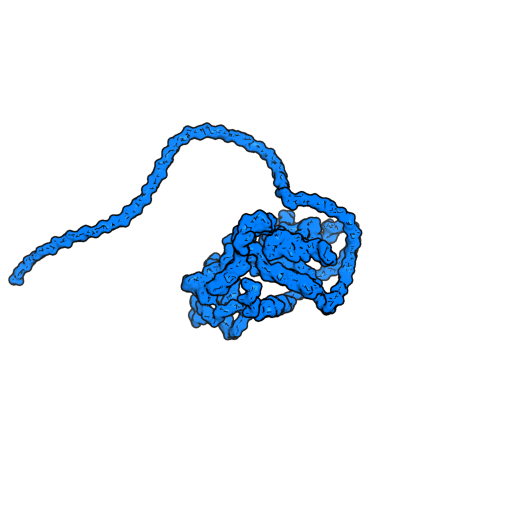ATOM 1447 C CA . GLY A 1 190 ? 17.445 -14.939 3.750 1.00 92.94 190 GLY A CA 1
ATOM 1448 C C . GLY A 1 190 ? 18.250 -15.653 2.653 1.00 92.94 190 GLY A C 1
ATOM 1449 O O . GLY A 1 190 ? 19.485 -15.625 2.715 1.00 92.94 190 GLY A O 1
ATOM 1450 N N . THR A 1 191 ? 17.596 -16.247 1.649 1.00 95.81 191 THR A N 1
ATOM 1451 C CA . THR A 1 191 ? 18.270 -16.856 0.493 1.00 95.81 191 THR A CA 1
ATOM 1452 C C . THR A 1 191 ? 19.036 -15.815 -0.330 1.00 95.81 191 THR A C 1
ATOM 1454 O O . THR A 1 191 ? 18.765 -14.614 -0.259 1.00 95.81 191 THR A O 1
ATOM 1457 N N . ALA A 1 192 ? 20.004 -16.267 -1.134 1.00 95.56 192 ALA A N 1
ATOM 1458 C CA . ALA A 1 192 ? 20.738 -15.385 -2.043 1.00 95.56 192 ALA A CA 1
ATOM 1459 C C . ALA A 1 192 ? 19.798 -14.697 -3.049 1.00 95.56 192 ALA A C 1
ATOM 1461 O O . ALA A 1 192 ? 19.889 -13.487 -3.217 1.00 95.56 192 ALA A O 1
ATOM 1462 N N . ALA A 1 193 ? 18.843 -15.445 -3.613 1.00 95.00 193 ALA A N 1
ATOM 1463 C CA . ALA A 1 193 ? 17.844 -14.916 -4.541 1.00 95.00 193 ALA A CA 1
ATOM 1464 C C . ALA A 1 193 ? 16.941 -13.852 -3.891 1.00 95.00 193 ALA A C 1
ATOM 1466 O O . ALA A 1 193 ? 16.641 -12.837 -4.511 1.00 95.00 193 ALA A O 1
ATOM 1467 N N . ALA A 1 194 ? 16.540 -14.036 -2.626 1.00 95.19 194 ALA A N 1
ATOM 1468 C CA . ALA A 1 194 ? 15.773 -13.018 -1.906 1.00 95.19 194 ALA A CA 1
ATOM 1469 C C . ALA A 1 194 ? 16.579 -11.726 -1.711 1.00 95.19 194 ALA A C 1
ATOM 1471 O O . ALA A 1 194 ? 16.082 -10.643 -2.010 1.00 95.19 194 ALA A O 1
ATOM 1472 N N . LYS A 1 195 ? 17.842 -11.836 -1.282 1.00 94.50 195 LYS A N 1
ATOM 1473 C CA . LYS A 1 195 ? 18.731 -10.674 -1.112 1.00 94.50 195 LYS A CA 1
ATOM 1474 C C . LYS A 1 195 ? 18.980 -9.945 -2.429 1.00 94.50 195 LYS A C 1
ATOM 1476 O O . LYS A 1 195 ? 18.959 -8.722 -2.459 1.00 94.50 195 LYS A O 1
ATOM 1481 N N . GLU A 1 196 ? 19.197 -10.697 -3.503 1.00 94.44 196 GLU A N 1
ATOM 1482 C CA . GLU A 1 196 ? 19.356 -10.159 -4.852 1.00 94.44 196 GLU A CA 1
ATOM 1483 C C . GLU A 1 196 ? 18.099 -9.422 -5.319 1.00 94.44 196 GLU A C 1
ATOM 1485 O O . GLU A 1 196 ? 18.210 -8.395 -5.972 1.00 94.44 196 GLU A O 1
ATOM 1490 N N . CYS A 1 197 ? 16.912 -9.882 -4.923 1.00 93.75 197 CYS A N 1
ATOM 1491 C CA . CYS A 1 197 ? 15.633 -9.239 -5.218 1.00 93.75 197 CYS A CA 1
ATOM 1492 C C . CYS A 1 197 ? 15.335 -7.999 -4.344 1.00 93.75 197 CYS A C 1
ATOM 1494 O O . CYS A 1 197 ? 14.245 -7.441 -4.432 1.00 93.75 197 CYS A O 1
ATOM 1496 N N . GLY A 1 198 ? 16.263 -7.574 -3.477 1.00 90.00 198 GLY A N 1
ATOM 1497 C CA . GLY A 1 198 ? 16.043 -6.463 -2.540 1.00 90.00 198 GLY A CA 1
ATOM 1498 C C . GLY A 1 198 ? 15.122 -6.813 -1.364 1.00 90.00 198 GLY A C 1
ATOM 1499 O O . GLY A 1 198 ? 14.703 -5.934 -0.615 1.00 90.00 198 GLY A O 1
ATOM 1500 N N . LEU A 1 199 ? 14.809 -8.098 -1.166 1.00 91.44 199 LEU A N 1
ATOM 1501 C CA . LEU A 1 199 ? 13.986 -8.558 -0.051 1.00 91.44 199 LEU A CA 1
ATOM 1502 C C . LEU A 1 199 ? 14.849 -8.634 1.212 1.00 91.44 199 LEU A C 1
ATOM 1504 O O . LEU A 1 199 ? 15.521 -9.633 1.493 1.00 91.44 199 LEU A O 1
ATOM 1508 N N . HIS A 1 200 ? 14.855 -7.538 1.967 1.00 82.75 200 HIS A N 1
ATOM 1509 C CA . HIS A 1 200 ? 15.571 -7.430 3.230 1.00 82.75 200 HIS A CA 1
ATOM 1510 C C . HIS A 1 200 ? 14.680 -7.856 4.404 1.00 82.75 200 HIS A C 1
ATOM 1512 O O . HIS A 1 200 ? 13.573 -7.359 4.584 1.00 82.75 200 HIS A O 1
ATOM 1518 N N . GLY A 1 201 ? 15.190 -8.759 5.245 1.00 87.38 201 GLY A N 1
ATOM 1519 C CA . GLY A 1 201 ? 14.475 -9.235 6.429 1.00 87.38 201 GLY A CA 1
ATOM 1520 C C . GLY A 1 201 ? 13.544 -10.408 6.132 1.00 87.38 201 GLY A C 1
ATOM 1521 O O . GLY A 1 201 ? 13.945 -11.383 5.495 1.00 87.38 201 GLY A O 1
ATOM 1522 N N . ASP A 1 202 ? 12.334 -10.354 6.679 1.00 91.75 202 ASP A N 1
ATOM 1523 C CA . ASP A 1 202 ? 11.368 -11.453 6.669 1.00 91.75 202 ASP A CA 1
ATOM 1524 C C . ASP A 1 202 ? 10.017 -11.100 6.047 1.00 91.75 202 ASP A C 1
ATOM 1526 O O . ASP A 1 202 ? 9.121 -11.940 6.060 1.00 91.75 202 ASP A O 1
ATOM 1530 N N . SER A 1 203 ? 9.867 -9.900 5.489 1.00 91.31 203 SER A N 1
ATOM 1531 C CA . SER A 1 203 ? 8.626 -9.431 4.874 1.00 91.31 203 SER A CA 1
ATOM 1532 C C . SER A 1 203 ? 8.812 -9.087 3.399 1.00 91.31 203 SER A C 1
ATOM 1534 O O . SER A 1 203 ? 9.910 -8.776 2.940 1.00 91.31 203 SER A O 1
ATOM 1536 N N . ALA A 1 204 ? 7.724 -9.204 2.642 1.00 92.06 204 ALA A N 1
ATOM 1537 C CA . ALA A 1 204 ? 7.654 -8.760 1.261 1.00 92.06 204 ALA A CA 1
ATOM 1538 C C . ALA A 1 204 ? 7.715 -7.228 1.208 1.00 92.06 204 ALA A C 1
ATOM 1540 O O . ALA A 1 204 ? 7.038 -6.557 1.994 1.00 92.06 204 ALA A O 1
ATOM 1541 N N . PHE A 1 205 ? 8.496 -6.683 0.275 1.00 93.88 205 PHE A N 1
ATOM 1542 C CA . PHE A 1 205 ? 8.591 -5.240 0.086 1.00 93.88 205 PHE A CA 1
ATOM 1543 C C . PHE A 1 205 ? 7.393 -4.729 -0.732 1.00 93.88 205 PHE A C 1
ATOM 1545 O O . PHE A 1 205 ? 6.602 -3.930 -0.218 1.00 93.88 205 PHE A O 1
ATOM 1552 N N . ILE A 1 206 ? 7.159 -5.286 -1.925 1.00 95.88 206 ILE A N 1
ATOM 1553 C CA . ILE A 1 206 ? 5.897 -5.155 -2.661 1.00 95.88 206 ILE A CA 1
ATOM 1554 C C . ILE A 1 206 ? 4.894 -6.219 -2.194 1.00 95.88 206 ILE A C 1
ATOM 1556 O O . ILE A 1 206 ? 5.178 -7.415 -2.115 1.00 95.88 206 ILE A O 1
ATOM 1560 N N . ILE A 1 207 ? 3.653 -5.808 -1.920 1.00 95.50 207 ILE A N 1
ATOM 1561 C CA . ILE A 1 207 ? 2.630 -6.728 -1.422 1.00 95.50 207 ILE A CA 1
ATOM 1562 C C . ILE A 1 207 ? 2.302 -7.832 -2.448 1.00 95.50 207 ILE A C 1
ATOM 1564 O O . ILE A 1 207 ? 2.048 -7.545 -3.624 1.00 95.50 207 ILE A O 1
ATOM 1568 N N . PRO A 1 208 ? 2.131 -9.094 -2.011 1.00 95.44 208 PRO A N 1
ATOM 1569 C CA . PRO A 1 208 ? 1.795 -10.207 -2.905 1.00 95.44 208 PRO A CA 1
ATOM 1570 C C . PRO A 1 208 ? 0.530 -10.000 -3.752 1.00 95.44 208 PRO A C 1
ATOM 1572 O O . PRO A 1 208 ? 0.405 -10.531 -4.855 1.00 95.44 208 PRO A O 1
ATOM 1575 N N . ALA A 1 209 ? -0.442 -9.232 -3.247 1.00 95.62 209 ALA A N 1
ATOM 1576 C CA . ALA A 1 209 ? -1.679 -8.943 -3.971 1.00 95.62 209 ALA A CA 1
ATOM 1577 C C . ALA A 1 209 ? -1.441 -8.154 -5.272 1.00 95.62 209 ALA A C 1
ATOM 1579 O O . ALA A 1 209 ? -2.203 -8.323 -6.226 1.00 95.62 209 ALA A O 1
ATOM 1580 N N . PHE A 1 210 ? -0.392 -7.329 -5.327 1.00 97.50 210 PHE A N 1
ATOM 1581 C CA . PHE A 1 210 ? -0.028 -6.573 -6.520 1.00 97.50 210 PHE A CA 1
ATOM 1582 C C . PHE A 1 210 ? 0.494 -7.499 -7.627 1.00 97.50 210 PHE A C 1
ATOM 1584 O O . PHE A 1 210 ? -0.036 -7.488 -8.736 1.00 97.50 210 PHE A O 1
ATOM 1591 N N . PHE A 1 211 ? 1.435 -8.393 -7.317 1.00 97.56 211 PHE A N 1
ATOM 1592 C CA . PHE A 1 211 ? 1.932 -9.375 -8.287 1.00 97.56 211 PHE A CA 1
ATOM 1593 C C . PHE A 1 211 ? 0.826 -10.305 -8.795 1.00 97.56 211 PHE A C 1
ATOM 1595 O O . PHE A 1 211 ? 0.695 -10.532 -9.998 1.00 97.56 211 PHE A O 1
ATOM 1602 N N . LYS A 1 212 ? -0.056 -10.765 -7.900 1.00 96.75 212 LYS A N 1
ATOM 1603 C CA . LYS A 1 212 ? -1.233 -11.566 -8.278 1.00 96.75 212 LYS A CA 1
ATOM 1604 C C . LYS A 1 212 ? -2.165 -10.822 -9.236 1.00 96.75 212 LYS A C 1
ATOM 1606 O O . LYS A 1 212 ? -2.701 -11.441 -10.154 1.00 96.75 212 LYS A O 1
ATOM 1611 N N . LEU A 1 213 ? -2.350 -9.511 -9.057 1.00 97.38 213 LEU A N 1
ATOM 1612 C CA . LEU A 1 213 ? -3.098 -8.678 -10.002 1.00 97.38 213 LEU A CA 1
ATOM 1613 C C . LEU A 1 213 ? -2.441 -8.701 -11.390 1.00 97.38 213 LEU A C 1
ATOM 1615 O O . LEU A 1 213 ? -3.146 -8.920 -12.372 1.00 97.38 213 LEU A O 1
ATOM 1619 N N . LEU A 1 214 ? -1.120 -8.520 -11.482 1.00 97.56 214 LEU A N 1
ATOM 1620 C CA . LEU A 1 214 ? -0.407 -8.533 -12.766 1.00 97.56 214 LEU A CA 1
ATOM 1621 C C . LEU A 1 214 ? -0.513 -9.893 -13.466 1.00 97.56 214 LEU A C 1
ATOM 1623 O O . LEU A 1 214 ? -0.865 -9.954 -14.646 1.00 97.56 214 LEU A O 1
ATOM 1627 N N . LEU A 1 215 ? -0.294 -10.986 -12.726 1.00 97.00 215 LEU A N 1
ATOM 1628 C CA . LEU A 1 215 ? -0.457 -12.352 -13.236 1.00 97.00 215 LEU A CA 1
ATOM 1629 C C . LEU A 1 215 ? -1.877 -12.585 -13.763 1.00 97.00 215 LEU A C 1
ATOM 1631 O O . LEU A 1 215 ? -2.056 -13.146 -14.845 1.00 97.00 215 LEU A O 1
ATOM 1635 N N . GLN A 1 216 ? -2.893 -12.111 -13.038 1.00 96.56 216 GLN A N 1
ATOM 1636 C CA . GLN A 1 216 ? -4.286 -12.249 -13.453 1.00 96.56 216 GLN A CA 1
ATOM 1637 C C . GLN A 1 216 ? -4.601 -11.414 -14.706 1.00 96.56 216 GLN A C 1
ATOM 1639 O O . GLN A 1 216 ? -5.243 -11.922 -15.623 1.00 96.56 216 GLN A O 1
ATOM 1644 N N . LEU A 1 217 ? -4.112 -10.171 -14.799 1.00 95.50 217 LEU A N 1
ATOM 1645 C CA . LEU A 1 217 ? -4.277 -9.333 -15.994 1.00 95.50 217 LEU A CA 1
ATOM 1646 C C . LEU A 1 217 ? -3.630 -9.971 -17.230 1.00 95.50 217 LEU A C 1
ATOM 1648 O O . LEU A 1 217 ? -4.244 -9.981 -18.301 1.00 95.50 217 LEU A O 1
ATOM 1652 N N . LYS A 1 218 ? -2.433 -10.553 -17.071 1.00 94.44 218 LYS A N 1
ATOM 1653 C CA . LYS A 1 218 ? -1.743 -11.293 -18.135 1.00 94.44 218 LYS A CA 1
ATOM 1654 C C . LYS A 1 218 ? -2.522 -12.538 -18.552 1.00 94.44 218 LYS A C 1
ATOM 1656 O O . LYS A 1 218 ? -2.773 -12.734 -19.742 1.00 94.44 218 LYS A O 1
ATOM 1661 N N . LYS A 1 219 ? -2.964 -13.350 -17.586 1.00 94.25 219 LYS A N 1
ATOM 1662 C CA . LYS A 1 219 ? -3.793 -14.544 -17.824 1.00 94.25 219 LYS A CA 1
ATOM 1663 C C . LYS A 1 219 ? -5.069 -14.207 -18.598 1.00 94.25 219 LYS A C 1
ATOM 1665 O O . LYS A 1 219 ? -5.440 -14.930 -19.520 1.00 94.25 219 LYS A O 1
ATOM 1670 N N . ASP A 1 220 ? -5.693 -13.079 -18.271 1.00 93.69 220 ASP A N 1
ATOM 1671 C CA . ASP A 1 220 ? -6.902 -12.585 -18.934 1.00 93.69 220 ASP A CA 1
ATOM 1672 C C . ASP A 1 220 ? -6.631 -11.885 -20.274 1.00 93.69 220 ASP A C 1
ATOM 1674 O O . ASP A 1 220 ? -7.575 -11.396 -20.907 1.00 93.69 220 ASP A O 1
ATOM 1678 N N . ARG A 1 221 ? -5.360 -11.817 -20.705 1.00 92.81 221 ARG A N 1
ATOM 1679 C CA . ARG A 1 221 ? -4.887 -11.090 -21.895 1.00 92.81 221 ARG A CA 1
ATOM 1680 C C . ARG A 1 221 ? -5.411 -9.653 -21.933 1.00 92.81 221 ARG A C 1
ATOM 1682 O O . ARG A 1 221 ? -5.825 -9.148 -22.977 1.00 92.81 221 ARG A O 1
ATOM 1689 N N . ARG A 1 222 ? -5.466 -8.997 -20.771 1.00 94.06 222 ARG A N 1
ATOM 1690 C CA . ARG A 1 222 ? -5.930 -7.616 -20.662 1.00 94.06 222 ARG A CA 1
ATOM 1691 C C . ARG A 1 222 ? -4.774 -6.682 -20.991 1.00 94.06 222 ARG A C 1
ATOM 1693 O O . ARG A 1 222 ? -3.714 -6.799 -20.400 1.00 94.06 222 ARG A O 1
ATOM 1700 N N . SER A 1 223 ? -4.996 -5.728 -21.890 1.00 94.06 223 SER A N 1
ATOM 1701 C CA . SER A 1 223 ? -4.039 -4.644 -22.124 1.00 94.06 223 SER A CA 1
ATOM 1702 C C . SER A 1 223 ? -4.097 -3.633 -20.971 1.00 94.06 223 SER A C 1
ATOM 1704 O O . SER A 1 223 ? -5.194 -3.182 -20.611 1.00 94.06 223 SER A O 1
ATOM 1706 N N . PHE A 1 224 ? -2.945 -3.293 -20.386 1.00 96.69 224 PHE A N 1
ATOM 1707 C CA . PHE A 1 224 ? -2.842 -2.310 -19.307 1.00 96.69 224 PHE A CA 1
ATOM 1708 C C . PHE A 1 224 ? -1.492 -1.576 -19.284 1.00 96.69 224 PHE A C 1
ATOM 1710 O O . PHE A 1 224 ? -0.512 -2.064 -19.835 1.00 96.69 224 PHE A O 1
ATOM 1717 N N . SER A 1 225 ? -1.467 -0.419 -18.626 1.00 96.38 225 SER A N 1
ATOM 1718 C CA . SER A 1 225 ? -0.279 0.358 -18.267 1.00 96.38 225 SER A CA 1
ATOM 1719 C C . SER A 1 225 ? -0.251 0.575 -16.757 1.00 96.38 225 SER A C 1
ATOM 1721 O O . SER A 1 225 ? -1.302 0.716 -16.122 1.00 96.38 225 SER A O 1
ATOM 1723 N N . LEU A 1 226 ? 0.952 0.611 -16.190 1.00 96.56 226 LEU A N 1
ATOM 1724 C CA . LEU A 1 226 ? 1.194 0.887 -14.777 1.00 96.56 226 LEU A CA 1
ATOM 1725 C C . LEU A 1 226 ? 1.769 2.295 -14.634 1.00 96.56 226 LEU A C 1
ATOM 1727 O O . LEU A 1 226 ? 2.669 2.673 -15.374 1.00 96.56 226 LEU A O 1
ATOM 1731 N N . VAL A 1 227 ? 1.243 3.062 -13.684 1.00 96.19 227 VAL A N 1
ATOM 1732 C CA . VAL A 1 227 ? 1.759 4.379 -13.307 1.00 96.19 227 VAL A CA 1
ATOM 1733 C C . VAL A 1 227 ? 1.995 4.360 -11.807 1.00 96.19 227 VAL A C 1
ATOM 1735 O O . VAL A 1 227 ? 1.039 4.246 -11.037 1.00 96.19 227 VAL A O 1
ATOM 1738 N N . PHE A 1 228 ? 3.253 4.467 -11.393 1.00 96.38 228 PHE A N 1
ATOM 1739 C CA . PHE A 1 228 ? 3.631 4.557 -9.987 1.00 96.38 228 PHE A CA 1
ATOM 1740 C C . PHE A 1 228 ? 3.832 6.015 -9.598 1.00 96.38 228 PHE A C 1
ATOM 1742 O O . PHE A 1 228 ? 4.382 6.808 -10.358 1.00 96.38 228 PHE A O 1
ATOM 1749 N N . ARG A 1 229 ? 3.364 6.378 -8.408 1.00 93.62 229 ARG A N 1
ATOM 1750 C CA . ARG A 1 229 ? 3.550 7.700 -7.813 1.00 93.62 229 ARG A CA 1
ATOM 1751 C C . ARG A 1 229 ? 4.024 7.503 -6.385 1.00 93.62 229 ARG A C 1
ATOM 1753 O O . ARG A 1 229 ? 3.386 6.767 -5.644 1.00 93.62 229 ARG A O 1
ATOM 1760 N N . SER A 1 230 ? 5.105 8.163 -5.999 1.00 90.94 230 SER A N 1
ATOM 1761 C CA . SER A 1 230 ? 5.561 8.207 -4.609 1.00 90.94 230 SER A CA 1
ATOM 1762 C C . SER A 1 230 ? 5.932 9.637 -4.232 1.00 90.94 230 SER A C 1
ATOM 1764 O O . SER A 1 230 ? 6.194 10.470 -5.098 1.00 90.94 230 SER A O 1
ATOM 1766 N N . PHE A 1 231 ? 5.938 9.905 -2.929 1.00 84.62 231 PHE A N 1
ATOM 1767 C CA . PHE A 1 231 ? 6.574 11.084 -2.335 1.00 84.62 231 PHE A CA 1
ATOM 1768 C C . PHE A 1 231 ? 7.921 10.748 -1.679 1.00 84.62 231 PHE A C 1
ATOM 1770 O O . PHE A 1 231 ? 8.628 11.663 -1.260 1.00 84.62 231 PHE A O 1
ATOM 1777 N N . GLY A 1 232 ? 8.236 9.461 -1.520 1.00 80.38 232 GLY A N 1
ATOM 1778 C CA . GLY A 1 232 ? 9.464 8.991 -0.893 1.00 80.38 232 GLY A CA 1
ATOM 1779 C C . GLY A 1 232 ? 10.493 8.507 -1.912 1.00 80.38 232 GLY A C 1
ATOM 1780 O O . GLY A 1 232 ? 10.381 8.761 -3.112 1.00 80.38 232 GLY A O 1
ATOM 1781 N N . LYS A 1 233 ? 11.523 7.832 -1.401 1.00 85.62 233 LYS A N 1
ATOM 1782 C CA . LYS A 1 233 ? 12.676 7.359 -2.181 1.00 85.62 233 LYS A CA 1
ATOM 1783 C C . LYS A 1 233 ? 12.531 5.912 -2.655 1.00 85.62 233 LYS A C 1
ATOM 1785 O O . LYS A 1 233 ? 13.427 5.407 -3.304 1.00 85.62 233 LYS A O 1
ATOM 1790 N N . GLU A 1 234 ? 11.385 5.287 -2.387 1.00 89.75 234 GLU A N 1
ATOM 1791 C CA . GLU A 1 234 ? 11.157 3.846 -2.553 1.00 89.75 234 GLU A CA 1
ATOM 1792 C C . GLU A 1 234 ? 11.003 3.402 -4.019 1.00 89.75 234 GLU A C 1
ATOM 1794 O O . GLU A 1 234 ? 10.808 2.220 -4.296 1.00 89.75 234 GLU A O 1
ATOM 1799 N N . LEU A 1 235 ? 10.985 4.340 -4.976 1.00 92.56 235 LEU A N 1
ATOM 1800 C CA . LEU A 1 235 ? 10.733 4.026 -6.385 1.00 92.56 235 LEU A CA 1
ATOM 1801 C C . LEU A 1 235 ? 11.843 3.175 -7.001 1.00 92.56 235 LEU A C 1
ATOM 1803 O O . LEU A 1 235 ? 11.546 2.356 -7.871 1.00 92.56 235 LEU A O 1
ATOM 1807 N N . GLU A 1 236 ? 13.088 3.351 -6.561 1.00 93.00 236 GLU A N 1
ATOM 1808 C CA . GLU A 1 236 ? 14.216 2.559 -7.052 1.00 93.00 236 GLU A CA 1
ATOM 1809 C C . GLU A 1 236 ? 14.106 1.108 -6.579 1.00 93.00 236 GLU A C 1
ATOM 1811 O O . GLU A 1 236 ? 14.204 0.188 -7.390 1.00 93.00 236 GLU A O 1
ATOM 1816 N N . GLU A 1 237 ? 13.796 0.888 -5.300 1.00 94.06 237 GLU A N 1
ATOM 1817 C CA . GLU A 1 237 ? 13.576 -0.447 -4.747 1.00 94.06 237 GLU A CA 1
ATOM 1818 C C . GLU A 1 237 ? 12.328 -1.111 -5.346 1.00 94.06 237 GLU A C 1
ATOM 1820 O O . GLU A 1 237 ? 12.348 -2.306 -5.646 1.00 94.06 237 GLU A O 1
ATOM 1825 N N . VAL A 1 238 ? 11.256 -0.342 -5.592 1.00 95.69 238 VAL A N 1
ATOM 1826 C CA . VAL A 1 238 ? 10.048 -0.846 -6.269 1.00 95.69 238 VAL A CA 1
ATOM 1827 C C . VAL A 1 238 ? 10.375 -1.270 -7.696 1.00 95.69 238 VAL A C 1
ATOM 1829 O O . VAL A 1 238 ? 9.937 -2.335 -8.129 1.00 95.69 238 VAL A O 1
ATOM 1832 N N . ALA A 1 239 ? 11.137 -0.458 -8.432 1.00 96.31 239 ALA A N 1
ATOM 1833 C CA . ALA A 1 239 ? 11.577 -0.802 -9.777 1.00 96.31 239 ALA A CA 1
ATOM 1834 C C . ALA A 1 239 ? 12.450 -2.055 -9.775 1.00 96.31 239 ALA A C 1
ATOM 1836 O O . ALA A 1 239 ? 12.244 -2.932 -10.609 1.00 96.31 239 ALA A O 1
ATOM 1837 N N . HIS A 1 240 ? 13.366 -2.174 -8.817 1.00 96.75 240 HIS A N 1
ATOM 1838 C CA . HIS A 1 240 ? 14.240 -3.333 -8.684 1.00 96.75 240 HIS A CA 1
ATOM 1839 C C . HIS A 1 240 ? 13.462 -4.635 -8.449 1.00 96.75 240 HIS A C 1
ATOM 1841 O O . HIS A 1 240 ? 13.582 -5.572 -9.241 1.00 96.75 240 HIS A O 1
ATOM 1847 N N . GLU A 1 241 ? 12.606 -4.692 -7.422 1.00 97.62 241 GLU A N 1
ATOM 1848 C CA . GLU A 1 241 ? 11.811 -5.895 -7.127 1.00 97.62 241 GLU A CA 1
ATOM 1849 C C . GLU A 1 241 ? 10.832 -6.218 -8.270 1.00 97.62 241 GLU A C 1
ATOM 1851 O O . GLU A 1 241 ? 10.696 -7.379 -8.672 1.00 97.62 241 GLU A O 1
ATOM 1856 N N . LEU A 1 242 ? 10.180 -5.199 -8.850 1.00 98.00 242 LEU A N 1
ATOM 1857 C CA . LEU A 1 242 ? 9.277 -5.388 -9.986 1.00 98.00 242 LEU A CA 1
ATOM 1858 C C . LEU A 1 242 ? 10.013 -5.916 -11.219 1.00 98.00 242 LEU A C 1
ATOM 1860 O O . LEU A 1 242 ? 9.490 -6.795 -11.897 1.00 98.00 242 LEU A O 1
ATOM 1864 N N . ASN A 1 243 ? 11.219 -5.431 -11.507 1.00 98.00 243 ASN A N 1
ATOM 1865 C CA . ASN A 1 243 ? 12.003 -5.904 -12.644 1.00 98.00 243 ASN A CA 1
ATOM 1866 C C . ASN A 1 243 ? 12.441 -7.357 -12.452 1.00 98.00 243 ASN A C 1
ATOM 1868 O O . ASN A 1 243 ? 12.304 -8.153 -13.378 1.00 98.00 243 ASN A O 1
ATOM 1872 N N . MET A 1 244 ? 12.852 -7.738 -11.240 1.00 98.12 244 MET A N 1
ATOM 1873 C CA . MET A 1 244 ? 13.134 -9.137 -10.901 1.00 98.12 244 MET A CA 1
ATOM 1874 C C . MET A 1 244 ? 11.899 -10.029 -11.093 1.00 98.12 244 MET A C 1
ATOM 1876 O O . MET A 1 244 ? 12.014 -11.153 -11.586 1.00 98.12 244 MET A O 1
ATOM 1880 N N . PHE A 1 245 ? 10.705 -9.532 -10.758 1.00 98.19 245 PHE A N 1
ATOM 1881 C CA . PHE A 1 245 ? 9.442 -10.211 -11.057 1.00 98.19 245 PHE A CA 1
ATOM 1882 C C . PHE A 1 245 ? 9.181 -10.308 -12.567 1.00 98.19 245 PHE A C 1
ATOM 1884 O O . PHE A 1 245 ? 8.837 -11.379 -13.061 1.00 98.19 245 PHE A O 1
ATOM 1891 N N . CYS A 1 246 ? 9.378 -9.228 -13.323 1.00 98.25 246 CYS A N 1
ATOM 1892 C CA . CYS A 1 246 ? 9.194 -9.223 -14.774 1.00 98.25 246 CYS A CA 1
ATOM 1893 C C . CYS A 1 246 ? 10.141 -10.199 -15.493 1.00 98.25 246 CYS A C 1
ATOM 1895 O O . CYS A 1 246 ? 9.747 -10.786 -16.495 1.00 98.25 246 CYS A O 1
ATOM 1897 N N . GLU A 1 247 ? 11.346 -10.415 -14.973 1.00 97.69 247 GLU A N 1
ATOM 1898 C CA . GLU A 1 247 ? 12.347 -11.336 -15.532 1.00 97.69 247 GLU A CA 1
ATOM 1899 C C . GLU A 1 247 ? 12.170 -12.798 -15.077 1.00 97.69 247 GLU A C 1
ATOM 1901 O O . GLU A 1 247 ? 12.972 -13.657 -15.439 1.00 97.69 247 GLU A O 1
ATOM 1906 N N . GLY A 1 248 ? 11.171 -13.099 -14.236 1.00 97.62 248 GLY A N 1
ATOM 1907 C CA . GLY A 1 248 ? 10.988 -14.441 -13.660 1.00 97.62 248 GLY A CA 1
ATOM 1908 C C . GLY A 1 248 ? 12.073 -14.837 -12.655 1.00 97.62 248 GLY A C 1
ATOM 1909 O O . GLY A 1 248 ? 12.240 -16.012 -12.331 1.00 97.62 248 GLY A O 1
ATOM 1910 N N . ARG A 1 249 ? 12.828 -13.857 -12.151 1.00 97.50 249 ARG A N 1
ATOM 1911 C CA . ARG A 1 249 ? 13.909 -14.038 -11.170 1.00 97.50 249 ARG A CA 1
ATOM 1912 C C . ARG A 1 249 ? 13.455 -13.814 -9.733 1.00 97.50 249 ARG A C 1
ATOM 1914 O O . ARG A 1 249 ? 14.197 -14.120 -8.802 1.00 97.50 249 ARG A O 1
ATOM 1921 N N . HIS A 1 250 ? 12.247 -13.296 -9.528 1.00 97.44 250 HIS A N 1
ATOM 1922 C CA . HIS A 1 250 ? 11.680 -13.131 -8.197 1.00 97.44 250 HIS A CA 1
ATOM 1923 C C . HIS A 1 250 ? 11.428 -14.510 -7.551 1.00 97.44 250 HIS A C 1
ATOM 1925 O O . HIS A 1 250 ? 10.640 -15.294 -8.085 1.00 97.44 250 HIS A O 1
ATOM 1931 N N . PRO A 1 251 ? 12.002 -14.819 -6.371 1.00 96.56 251 PRO A N 1
ATOM 1932 C CA . PRO A 1 251 ? 11.978 -16.173 -5.803 1.00 96.56 251 PRO A CA 1
ATOM 1933 C C . PRO A 1 251 ? 10.568 -16.691 -5.478 1.00 96.56 251 PRO A C 1
ATOM 1935 O O . PRO A 1 251 ? 10.334 -17.895 -5.505 1.00 96.56 251 PRO A O 1
ATOM 1938 N N . ALA A 1 252 ? 9.619 -15.794 -5.188 1.00 96.00 252 ALA A N 1
ATOM 1939 C CA . ALA A 1 252 ? 8.218 -16.158 -4.949 1.00 96.00 252 ALA A CA 1
ATOM 1940 C C . ALA A 1 252 ? 7.358 -16.297 -6.223 1.00 96.00 252 ALA A C 1
ATOM 1942 O O . ALA A 1 252 ? 6.220 -16.747 -6.117 1.00 96.00 252 ALA A O 1
ATOM 1943 N N . TYR A 1 253 ? 7.866 -15.887 -7.392 1.00 97.06 253 TYR A N 1
ATOM 1944 C CA . TYR A 1 253 ? 7.128 -15.876 -8.665 1.00 97.06 253 TYR A CA 1
ATOM 1945 C C . TYR A 1 253 ? 8.037 -16.275 -9.846 1.00 97.06 253 TYR A C 1
ATOM 1947 O O . TYR A 1 253 ? 8.207 -15.489 -10.782 1.00 97.06 253 TYR A O 1
ATOM 1955 N N . PRO A 1 254 ? 8.653 -17.470 -9.818 1.00 95.81 254 PRO A N 1
ATOM 1956 C CA . PRO A 1 254 ? 9.590 -17.908 -10.858 1.00 95.81 254 PRO A CA 1
ATOM 1957 C C . PRO A 1 254 ? 8.942 -18.081 -12.244 1.00 95.81 254 PRO A C 1
ATOM 1959 O O . PRO A 1 254 ? 9.632 -18.145 -13.255 1.00 95.81 254 PRO A O 1
ATOM 1962 N N . GLU A 1 255 ? 7.616 -18.188 -12.312 1.00 94.50 255 GLU A N 1
ATOM 1963 C CA . GLU A 1 255 ? 6.847 -18.303 -13.551 1.00 94.50 255 GLU A CA 1
ATOM 1964 C C . GLU A 1 255 ? 6.465 -16.953 -14.176 1.00 94.50 255 GLU A C 1
ATOM 1966 O O . GLU A 1 255 ? 5.866 -16.915 -15.257 1.00 94.50 255 GLU A O 1
ATOM 1971 N N . ALA A 1 256 ? 6.744 -15.845 -13.486 1.00 96.88 256 ALA A N 1
ATOM 1972 C CA . ALA A 1 256 ? 6.452 -14.520 -14.001 1.00 96.88 256 ALA A CA 1
ATOM 1973 C C . ALA A 1 256 ? 7.343 -14.208 -15.212 1.00 96.88 256 ALA A C 1
ATOM 1975 O O . ALA A 1 256 ? 8.517 -14.545 -15.260 1.00 96.88 256 ALA A O 1
ATOM 1976 N N . CYS A 1 257 ? 6.758 -13.579 -16.224 1.00 96.88 257 CYS A N 1
ATOM 1977 C CA . CYS A 1 257 ? 7.474 -13.117 -17.407 1.00 96.88 257 CYS A CA 1
ATOM 1978 C C . CYS A 1 257 ? 6.723 -11.888 -17.910 1.00 96.88 257 CYS A C 1
ATOM 1980 O O . CYS A 1 257 ? 5.568 -11.976 -18.313 1.00 96.88 257 CYS A O 1
ATOM 1982 N N . PHE A 1 258 ? 7.315 -10.719 -17.784 1.00 97.56 258 PHE A N 1
ATOM 1983 C CA . PHE A 1 258 ? 6.772 -9.440 -18.233 1.00 97.56 258 PHE A CA 1
ATOM 1984 C C . PHE A 1 258 ? 7.896 -8.578 -18.826 1.00 97.56 258 PHE A C 1
ATOM 1986 O O . PHE A 1 258 ? 7.798 -7.360 -18.854 1.00 97.56 258 PHE A O 1
ATOM 1993 N N . ASP A 1 259 ? 8.970 -9.216 -19.281 1.00 97.00 259 ASP A N 1
ATOM 1994 C CA . ASP A 1 259 ? 10.153 -8.613 -19.903 1.00 97.00 259 ASP A CA 1
ATOM 1995 C C . ASP A 1 259 ? 10.044 -8.530 -21.440 1.00 97.00 259 ASP A C 1
ATOM 1997 O O . ASP A 1 259 ? 10.980 -8.132 -22.129 1.00 97.00 259 ASP A O 1
ATOM 2001 N N . GLY A 1 260 ? 8.897 -8.942 -21.987 1.00 96.12 260 GLY A N 1
ATOM 2002 C CA . GLY A 1 260 ? 8.585 -8.949 -23.413 1.00 96.12 260 GLY A CA 1
ATOM 2003 C C . GLY A 1 260 ? 9.197 -10.094 -24.223 1.00 96.12 260 GLY A C 1
ATOM 2004 O O . GLY A 1 260 ? 8.960 -10.185 -25.430 1.00 96.12 260 GLY A O 1
ATOM 2005 N N . THR A 1 261 ? 9.927 -11.018 -23.589 1.00 96.06 261 THR A N 1
ATOM 2006 C CA . THR A 1 261 ? 10.508 -12.189 -24.276 1.00 96.06 261 THR A CA 1
ATOM 2007 C C . THR A 1 261 ? 9.450 -13.154 -24.819 1.00 96.06 261 THR A C 1
ATOM 2009 O O . THR A 1 261 ? 9.703 -13.890 -25.773 1.00 96.06 261 THR A O 1
ATOM 2012 N N . ASP A 1 262 ? 8.231 -13.106 -24.279 1.00 93.44 262 ASP A N 1
ATOM 2013 C CA . ASP A 1 262 ? 7.064 -13.853 -24.752 1.00 93.44 262 ASP A CA 1
ATOM 2014 C C . ASP A 1 262 ? 6.263 -13.130 -25.858 1.00 93.44 262 ASP A C 1
ATOM 2016 O O . ASP A 1 262 ? 5.167 -13.562 -26.232 1.00 93.44 262 ASP A O 1
ATOM 2020 N N . GLY A 1 263 ? 6.793 -12.019 -26.381 1.00 92.88 263 GLY A N 1
ATOM 2021 C CA . GLY A 1 263 ? 6.164 -11.191 -27.409 1.00 92.88 263 GLY A CA 1
ATOM 2022 C C . GLY A 1 263 ? 5.084 -10.234 -26.891 1.00 92.88 263 GLY A C 1
ATOM 2023 O O . GLY A 1 263 ? 4.430 -9.575 -27.703 1.00 92.88 263 GLY A O 1
ATOM 2024 N N . GLN A 1 264 ? 4.860 -10.155 -25.575 1.00 92.06 264 GLN A N 1
ATOM 2025 C CA . GLN A 1 264 ? 4.074 -9.082 -24.957 1.00 92.06 264 GLN A CA 1
ATOM 2026 C C . GLN A 1 264 ? 4.929 -7.814 -24.757 1.00 92.06 264 GLN A C 1
ATOM 2028 O O . GLN A 1 264 ? 6.142 -7.853 -24.951 1.00 92.06 264 GLN A O 1
ATOM 2033 N N . PRO A 1 265 ? 4.329 -6.660 -24.413 1.00 92.62 265 PRO A N 1
ATOM 2034 C CA . PRO A 1 265 ? 5.100 -5.479 -24.035 1.00 92.62 265 PRO A CA 1
ATOM 2035 C C . PRO A 1 265 ? 6.003 -5.742 -22.822 1.00 92.62 265 PRO A C 1
ATOM 2037 O O . PRO A 1 265 ? 5.588 -6.416 -21.878 1.00 92.62 265 PRO A O 1
ATOM 2040 N N . ASP A 1 266 ? 7.206 -5.171 -22.844 1.00 95.81 266 ASP A N 1
ATOM 2041 C CA . ASP A 1 266 ? 8.105 -5.125 -21.689 1.00 95.81 266 ASP A CA 1
ATOM 2042 C C . ASP A 1 266 ? 7.528 -4.160 -20.639 1.00 95.81 266 ASP A C 1
ATOM 2044 O O . ASP A 1 266 ? 7.242 -2.998 -20.935 1.00 95.81 266 ASP A O 1
ATOM 2048 N N . MET A 1 267 ? 7.305 -4.664 -19.427 1.00 96.38 267 MET A N 1
ATOM 2049 C CA . MET A 1 267 ? 6.709 -3.943 -18.299 1.00 96.38 267 MET A CA 1
ATOM 2050 C C . MET A 1 267 ? 7.742 -3.582 -17.229 1.00 96.38 267 MET A C 1
ATOM 2052 O O . MET A 1 267 ? 7.357 -3.136 -16.144 1.00 96.38 267 MET A O 1
ATOM 2056 N N . ARG A 1 268 ? 9.036 -3.800 -17.491 1.00 96.81 268 ARG A N 1
ATOM 2057 C CA . ARG A 1 268 ? 10.098 -3.370 -16.582 1.00 96.81 268 ARG A CA 1
ATOM 2058 C C . ARG A 1 268 ? 10.103 -1.852 -16.444 1.00 96.81 268 ARG A C 1
ATOM 2060 O O . ARG A 1 268 ? 9.921 -1.111 -17.410 1.00 96.81 268 ARG A O 1
ATOM 2067 N N . LEU A 1 269 ? 10.333 -1.387 -15.223 1.00 95.06 269 LEU A N 1
ATOM 2068 C CA . LEU A 1 269 ? 10.562 0.018 -14.934 1.00 95.06 269 LEU A CA 1
ATOM 2069 C C . LEU A 1 269 ? 12.006 0.370 -15.277 1.00 95.06 269 LEU A C 1
ATOM 2071 O O . LEU A 1 269 ? 12.946 -0.231 -14.762 1.00 95.06 269 LEU A O 1
ATOM 2075 N N . SER A 1 270 ? 12.173 1.360 -16.149 1.00 92.12 270 SER A N 1
ATOM 2076 C CA . SER A 1 270 ? 13.478 1.858 -16.570 1.00 92.12 270 SER A CA 1
ATOM 2077 C C . SER A 1 270 ? 13.562 3.358 -16.339 1.00 92.12 270 SER A C 1
ATOM 2079 O O . SER A 1 270 ? 12.778 4.123 -16.900 1.00 92.12 270 SER A O 1
ATOM 2081 N N . PHE A 1 271 ? 14.562 3.766 -15.559 1.00 91.19 271 PHE A N 1
ATOM 2082 C CA . PHE A 1 271 ? 14.947 5.168 -15.382 1.00 91.19 271 PHE A CA 1
ATOM 2083 C C . PHE A 1 271 ? 15.976 5.627 -16.429 1.00 91.19 271 PHE A C 1
ATOM 2085 O O . PHE A 1 271 ? 16.531 6.714 -16.322 1.00 91.19 271 PHE A O 1
ATOM 2092 N N . LEU A 1 272 ? 16.249 4.807 -17.453 1.00 90.25 272 LEU A N 1
ATOM 2093 C CA . LEU A 1 272 ? 17.170 5.166 -18.540 1.00 90.25 272 LEU A CA 1
ATOM 2094 C C . LEU A 1 272 ? 16.504 6.022 -19.622 1.00 90.25 272 LEU A C 1
ATOM 2096 O O . LEU A 1 272 ? 17.197 6.716 -20.358 1.00 90.25 272 LEU A O 1
ATOM 2100 N N . ALA A 1 273 ? 15.178 5.939 -19.739 1.00 90.56 273 ALA A N 1
ATOM 2101 C CA . ALA A 1 273 ? 14.378 6.680 -20.707 1.00 90.56 273 ALA A CA 1
ATOM 2102 C C . ALA A 1 273 ? 13.692 7.857 -19.990 1.00 90.56 273 ALA A C 1
ATOM 2104 O O . ALA A 1 273 ? 12.752 7.616 -19.223 1.00 90.56 273 ALA A O 1
ATOM 2105 N N . PRO A 1 274 ? 14.158 9.107 -20.183 1.00 91.50 274 PRO A N 1
ATOM 2106 C CA . PRO A 1 274 ? 13.642 10.277 -19.476 1.00 91.50 274 PRO A CA 1
ATOM 2107 C C . PRO A 1 274 ? 12.126 10.458 -19.592 1.00 91.50 274 PRO A C 1
ATOM 2109 O O . PRO A 1 274 ? 11.486 10.951 -18.674 1.00 91.50 274 PRO A O 1
ATOM 2112 N N . GLU A 1 275 ? 11.528 10.017 -20.694 1.00 91.44 275 GLU A N 1
ATOM 2113 C CA . GLU A 1 275 ? 10.093 10.091 -20.952 1.00 91.44 275 GLU A CA 1
ATOM 2114 C C . GLU A 1 275 ? 9.234 9.173 -20.062 1.00 91.44 275 GLU A C 1
ATOM 2116 O O . GLU A 1 275 ? 8.025 9.381 -19.959 1.00 91.44 275 GLU A O 1
ATOM 2121 N N . ASN A 1 276 ? 9.835 8.172 -19.412 1.00 91.31 276 ASN A N 1
ATOM 2122 C CA . ASN A 1 276 ? 9.113 7.162 -18.630 1.00 91.31 276 ASN A CA 1
ATOM 2123 C C . ASN A 1 276 ? 8.959 7.517 -17.148 1.00 91.31 276 ASN A C 1
ATOM 2125 O O . ASN A 1 276 ? 8.240 6.826 -16.423 1.00 91.31 276 ASN A O 1
ATOM 2129 N N . PHE A 1 277 ? 9.623 8.571 -16.679 1.00 94.44 277 PHE A N 1
ATOM 2130 C CA . PHE A 1 277 ? 9.557 9.001 -15.288 1.00 94.44 277 PHE A CA 1
ATOM 2131 C C . PHE A 1 277 ? 9.668 10.516 -15.178 1.00 94.44 277 PHE A C 1
ATOM 2133 O O . PHE A 1 277 ? 10.132 11.202 -16.083 1.00 94.44 277 PHE A O 1
ATOM 2140 N N . GLY A 1 278 ? 9.220 11.051 -14.053 1.00 93.81 278 GLY A N 1
ATOM 2141 C CA . GLY A 1 278 ? 9.286 12.475 -13.790 1.00 93.81 278 GLY A CA 1
ATOM 2142 C C . GLY A 1 278 ? 8.794 12.804 -12.396 1.00 93.81 278 GLY A C 1
ATOM 2143 O O . GLY A 1 278 ? 8.183 11.972 -11.719 1.00 93.81 278 GLY A O 1
ATOM 2144 N N . ALA A 1 279 ? 9.024 14.042 -11.994 1.00 91.75 279 ALA A N 1
ATOM 2145 C CA . ALA A 1 279 ? 8.618 14.561 -10.702 1.00 91.75 279 ALA A CA 1
ATOM 2146 C C . ALA A 1 279 ? 7.679 15.758 -10.876 1.00 91.75 279 ALA A C 1
ATOM 2148 O O . ALA A 1 279 ? 7.799 16.552 -11.812 1.00 91.75 279 ALA A O 1
ATOM 2149 N N . TYR A 1 280 ? 6.701 15.857 -9.975 1.00 90.56 280 TYR A N 1
ATOM 2150 C CA . TYR A 1 280 ? 5.770 16.978 -9.939 1.00 90.56 280 TYR A CA 1
ATOM 2151 C C . TYR A 1 280 ? 6.325 18.116 -9.083 1.00 90.56 280 TYR A C 1
ATOM 2153 O O . TYR A 1 280 ? 6.762 17.902 -7.952 1.00 90.56 280 TYR A O 1
ATOM 2161 N N . TYR A 1 281 ? 6.205 19.337 -9.595 1.00 86.88 281 TYR A N 1
ATOM 2162 C CA . TYR A 1 281 ? 6.647 20.572 -8.957 1.00 86.88 281 TYR A CA 1
ATOM 2163 C C . TYR A 1 281 ? 5.493 21.528 -8.796 1.00 86.88 281 TYR A C 1
ATOM 2165 O O . TYR A 1 281 ? 4.668 21.662 -9.695 1.00 86.88 281 TYR A O 1
ATOM 2173 N N . ARG A 1 282 ? 5.469 22.232 -7.666 1.00 86.44 282 ARG A N 1
ATOM 2174 C CA . ARG A 1 282 ? 4.608 23.399 -7.502 1.00 86.44 282 ARG A CA 1
ATOM 2175 C C . ARG A 1 282 ? 5.346 24.611 -8.048 1.00 86.44 282 ARG A C 1
ATOM 2177 O O . ARG A 1 282 ? 6.469 24.869 -7.631 1.00 86.44 282 ARG A O 1
ATOM 2184 N N . VAL A 1 283 ? 4.698 25.314 -8.959 1.00 86.62 283 VAL A N 1
ATOM 2185 C CA . VAL A 1 283 ? 5.121 26.610 -9.497 1.00 86.62 283 VAL A CA 1
ATOM 2186 C C . VAL A 1 283 ? 4.020 27.621 -9.180 1.00 86.62 283 VAL A C 1
ATOM 2188 O O . VAL A 1 283 ? 2.896 27.211 -8.882 1.00 86.62 283 VAL A O 1
ATOM 2191 N N . ASP A 1 284 ? 4.306 28.920 -9.240 1.00 87.25 284 ASP A N 1
ATOM 2192 C CA . ASP A 1 284 ? 3.323 29.959 -8.883 1.00 87.25 284 ASP A CA 1
ATOM 2193 C C . ASP A 1 284 ? 2.002 29.830 -9.666 1.00 87.25 284 ASP A C 1
ATOM 2195 O O . ASP A 1 284 ? 0.922 30.089 -9.136 1.00 87.25 284 ASP A O 1
ATOM 2199 N N . GLU A 1 285 ? 2.077 29.343 -10.907 1.00 88.75 285 GLU A N 1
ATOM 2200 C CA . GLU A 1 285 ? 0.938 29.167 -11.815 1.00 88.75 285 GLU A CA 1
ATOM 2201 C C . GLU A 1 285 ? 0.262 27.784 -11.725 1.00 88.75 285 GLU A C 1
ATOM 2203 O O . GLU A 1 285 ? -0.719 27.525 -12.425 1.00 88.75 285 GLU A O 1
ATOM 2208 N N . GLY A 1 286 ? 0.745 26.872 -10.870 1.00 89.50 286 GLY A N 1
ATOM 2209 C CA . GLY A 1 286 ? 0.129 25.557 -10.690 1.00 89.50 286 GLY A CA 1
ATOM 2210 C C . GLY A 1 286 ? 1.110 24.422 -10.415 1.00 89.50 286 GLY A C 1
ATOM 2211 O O . GLY A 1 286 ? 1.900 24.455 -9.473 1.00 89.50 286 GLY A O 1
ATOM 2212 N N . THR A 1 287 ? 0.988 23.332 -11.173 1.00 89.44 287 THR A N 1
ATOM 2213 C CA . THR A 1 287 ? 1.832 22.142 -11.012 1.00 89.44 287 THR A CA 1
ATOM 2214 C C . THR A 1 287 ? 2.413 21.722 -12.357 1.00 89.44 287 THR A C 1
ATOM 2216 O O . THR A 1 287 ? 1.664 21.538 -13.312 1.00 89.44 287 THR A O 1
ATOM 2219 N N . ALA A 1 288 ? 3.731 21.548 -12.417 1.00 90.31 288 ALA A N 1
ATOM 2220 C CA . ALA A 1 288 ? 4.460 21.093 -13.598 1.00 90.31 288 ALA A CA 1
ATOM 2221 C C . ALA A 1 288 ? 5.007 19.673 -13.383 1.00 90.31 288 ALA A C 1
ATOM 2223 O O . ALA A 1 288 ? 5.395 19.329 -12.270 1.00 90.31 288 ALA A O 1
ATOM 2224 N N . LEU A 1 289 ? 5.047 18.856 -14.437 1.00 91.69 289 LEU A N 1
ATOM 2225 C CA . LEU A 1 289 ? 5.737 17.562 -14.450 1.00 91.69 289 LEU A CA 1
ATOM 2226 C C . LEU A 1 289 ? 7.048 17.734 -15.217 1.00 91.69 289 LEU A C 1
ATOM 2228 O O . LEU A 1 289 ? 7.010 18.011 -16.414 1.00 91.69 289 LEU A O 1
ATOM 2232 N N . VAL A 1 290 ? 8.189 17.564 -14.551 1.00 92.00 290 VAL A N 1
ATOM 2233 C CA . VAL A 1 290 ? 9.494 17.533 -15.230 1.00 92.00 290 VAL A CA 1
ATOM 2234 C C . VAL A 1 290 ? 9.877 16.078 -15.434 1.00 92.00 290 VAL A C 1
ATOM 2236 O O . VAL A 1 290 ? 9.995 15.320 -14.472 1.00 92.00 290 VAL A O 1
ATOM 2239 N N . LEU A 1 291 ? 10.026 15.694 -16.697 1.00 93.75 291 LEU A N 1
ATOM 2240 C CA . LEU A 1 291 ? 10.423 14.351 -17.102 1.00 93.75 291 LEU A CA 1
ATOM 2241 C C . LEU A 1 291 ? 11.930 14.144 -16.899 1.00 93.75 291 LEU A C 1
ATOM 2243 O O . LEU A 1 291 ? 12.704 15.099 -16.901 1.00 93.75 291 LEU A O 1
ATOM 2247 N N . GLY A 1 292 ? 12.349 12.894 -16.724 1.00 92.94 292 GLY A N 1
ATOM 2248 C CA . GLY A 1 292 ? 13.758 12.517 -16.616 1.00 92.94 292 GLY A CA 1
ATOM 2249 C C . GLY A 1 292 ? 14.415 12.790 -15.269 1.00 92.94 292 GLY A C 1
ATOM 2250 O O . GLY A 1 292 ? 15.629 12.650 -15.152 1.00 92.94 292 GLY A O 1
ATOM 2251 N N . THR A 1 293 ? 13.641 13.157 -14.248 1.00 90.62 293 THR A N 1
ATOM 2252 C CA . THR A 1 293 ? 14.145 13.335 -12.884 1.00 90.62 293 THR A CA 1
ATOM 2253 C C . THR A 1 293 ? 13.193 12.742 -11.848 1.00 90.62 293 THR A C 1
ATOM 2255 O O . THR A 1 293 ? 11.975 12.859 -11.973 1.00 90.62 293 THR A O 1
ATOM 2258 N N . LEU A 1 294 ? 13.754 12.099 -10.820 1.00 88.69 294 LEU A N 1
ATOM 2259 C CA . LEU A 1 294 ? 13.033 11.691 -9.606 1.00 88.69 294 LEU A CA 1
ATOM 2260 C C . LEU A 1 294 ? 13.185 12.722 -8.483 1.00 88.69 294 LEU A C 1
ATOM 2262 O O . LEU A 1 294 ? 12.356 12.783 -7.576 1.00 88.69 294 LEU A O 1
ATOM 2266 N N . GLU A 1 295 ? 14.236 13.539 -8.548 1.00 84.56 295 GLU A N 1
ATOM 2267 C CA . GLU A 1 295 ? 14.540 14.538 -7.535 1.00 84.56 295 GLU A CA 1
ATOM 2268 C C . GLU A 1 295 ? 14.161 15.941 -7.999 1.00 84.56 295 GLU A C 1
ATOM 2270 O O . GLU A 1 295 ? 14.209 16.255 -9.193 1.00 84.56 295 GLU A O 1
ATOM 2275 N N . PRO A 1 296 ? 13.827 16.844 -7.069 1.00 70.12 296 PRO A N 1
ATOM 2276 C CA . PRO A 1 296 ? 13.776 18.258 -7.373 1.00 70.12 296 PRO A CA 1
ATOM 2277 C C . PRO A 1 296 ? 15.117 18.783 -7.875 1.00 70.12 296 PRO A C 1
ATOM 2279 O O . PRO A 1 296 ? 16.101 18.667 -7.145 1.00 70.12 296 PRO A O 1
ATOM 2282 N N . PRO A 1 297 ? 15.181 19.415 -9.065 1.00 68.69 297 PRO A N 1
ATOM 2283 C CA . PRO A 1 297 ? 16.347 20.186 -9.450 1.00 68.69 297 PRO A CA 1
ATOM 2284 C C . PRO A 1 297 ? 16.688 21.158 -8.325 1.00 68.69 297 PRO A C 1
ATOM 2286 O O . PRO A 1 297 ? 15.846 21.963 -7.929 1.00 68.69 297 PRO A O 1
ATOM 2289 N N . ALA A 1 298 ? 17.920 21.120 -7.819 1.00 68.19 298 ALA A N 1
ATOM 2290 C CA . ALA A 1 298 ? 18.373 22.072 -6.802 1.00 68.19 298 ALA A CA 1
ATOM 2291 C C . ALA A 1 298 ? 18.164 23.534 -7.255 1.00 68.19 298 ALA A C 1
ATOM 2293 O O . ALA A 1 298 ? 17.879 24.412 -6.446 1.00 68.19 298 ALA A O 1
ATOM 2294 N N . ALA A 1 299 ? 18.216 23.774 -8.570 1.00 56.81 299 ALA A N 1
ATOM 2295 C CA . ALA A 1 299 ? 17.953 25.064 -9.202 1.00 56.81 299 ALA A CA 1
ATOM 2296 C C . ALA A 1 299 ? 16.504 25.574 -9.040 1.00 56.81 299 ALA A C 1
ATOM 2298 O O . ALA A 1 299 ? 16.290 26.781 -9.088 1.00 56.81 299 ALA A O 1
ATOM 2299 N N . LEU A 1 300 ? 15.517 24.700 -8.794 1.00 53.72 300 LEU A N 1
ATOM 2300 C CA . LEU A 1 300 ? 14.118 25.095 -8.570 1.00 53.72 300 LEU A CA 1
ATOM 2301 C C . LEU A 1 300 ? 13.879 25.738 -7.194 1.00 53.72 300 LEU A C 1
ATOM 2303 O O . LEU A 1 300 ? 12.848 26.375 -7.005 1.00 53.72 300 LEU A O 1
ATOM 2307 N N . GLN A 1 301 ? 14.809 25.615 -6.237 1.00 52.72 301 GLN A N 1
ATOM 2308 C CA . GLN A 1 301 ? 14.675 26.266 -4.924 1.00 52.72 301 GLN A CA 1
ATOM 2309 C C . GLN A 1 301 ? 14.863 27.793 -4.983 1.00 52.72 301 GLN A C 1
ATOM 2311 O O . GLN A 1 301 ? 14.428 28.475 -4.061 1.00 52.72 301 GLN A O 1
ATOM 2316 N N . ASN A 1 302 ? 15.456 28.316 -6.066 1.00 48.19 302 ASN A N 1
ATOM 2317 C CA . ASN A 1 302 ? 15.716 29.747 -6.292 1.00 48.19 302 ASN A CA 1
ATOM 2318 C C . ASN A 1 302 ? 15.164 30.242 -7.648 1.00 48.19 302 ASN A C 1
ATOM 2320 O O . ASN A 1 302 ? 15.671 31.215 -8.207 1.00 48.19 302 ASN A O 1
ATOM 2324 N N . TRP A 1 303 ? 14.194 29.540 -8.241 1.00 50.69 303 TRP A N 1
ATOM 2325 C CA . TRP A 1 303 ? 13.706 29.865 -9.584 1.00 50.69 303 TRP A CA 1
ATOM 2326 C C . TRP A 1 303 ? 12.658 30.992 -9.522 1.00 50.69 303 TRP A C 1
ATOM 2328 O O . TRP A 1 303 ? 11.459 30.747 -9.571 1.00 50.69 303 TRP A O 1
ATOM 2338 N N . ASP A 1 304 ? 13.130 32.240 -9.442 1.00 44.72 304 ASP A N 1
ATOM 2339 C CA . ASP A 1 304 ? 12.326 33.480 -9.355 1.00 44.72 304 ASP A CA 1
ATOM 2340 C C . ASP A 1 304 ? 11.639 33.906 -10.677 1.00 44.72 304 ASP A C 1
ATOM 2342 O O . ASP A 1 304 ? 11.243 35.061 -10.846 1.00 44.72 304 ASP A O 1
ATOM 2346 N N . GLY A 1 305 ? 11.493 33.022 -11.665 1.00 47.41 305 GLY A N 1
ATOM 2347 C CA . GLY A 1 305 ? 10.932 33.450 -12.945 1.00 47.41 305 GLY A CA 1
ATOM 2348 C C . GLY A 1 305 ? 10.774 32.353 -13.976 1.00 47.41 305 GLY A C 1
ATOM 2349 O O . GLY A 1 305 ? 11.752 31.789 -14.457 1.00 47.41 305 GLY A O 1
ATOM 2350 N N . VAL A 1 306 ? 9.520 32.114 -14.351 1.00 41.97 306 VAL A N 1
ATOM 2351 C CA . VAL A 1 306 ? 9.088 31.309 -15.494 1.00 41.97 306 VAL A CA 1
ATOM 2352 C C . VAL A 1 306 ? 9.953 31.621 -16.719 1.00 41.97 306 VAL A C 1
ATOM 2354 O O . VAL A 1 306 ? 9.867 32.703 -17.297 1.00 41.97 306 VAL A O 1
ATOM 2357 N N . GLN A 1 307 ? 10.766 30.656 -17.141 1.00 40.84 307 GLN A N 1
ATOM 2358 C CA . GLN A 1 307 ? 11.113 30.536 -18.552 1.00 40.84 307 GLN A CA 1
ATOM 2359 C C . GLN A 1 307 ? 10.104 29.546 -19.143 1.00 40.84 307 GLN A C 1
ATOM 2361 O O . GLN A 1 307 ? 9.976 28.441 -18.604 1.00 40.84 307 GLN A O 1
ATOM 2366 N N . PRO A 1 308 ? 9.326 29.944 -20.165 1.00 38.97 308 PRO A N 1
ATOM 2367 C CA . PRO A 1 308 ? 8.366 29.061 -20.808 1.00 38.97 308 PRO A CA 1
ATOM 2368 C C . PRO A 1 308 ? 9.037 27.753 -21.232 1.00 38.97 308 PRO A C 1
ATOM 2370 O O . PRO A 1 308 ? 10.189 27.739 -21.669 1.00 38.97 308 PRO A O 1
ATOM 2373 N N . VAL A 1 309 ? 8.296 26.651 -21.127 1.00 45.28 309 VAL A N 1
ATOM 2374 C CA . VAL A 1 309 ? 8.743 25.290 -21.482 1.00 45.28 309 VAL A CA 1
ATOM 2375 C C . VAL A 1 309 ? 9.224 25.190 -22.946 1.00 45.28 309 VAL A C 1
ATOM 2377 O O . VAL A 1 309 ? 9.880 24.219 -23.313 1.00 45.28 309 VAL A O 1
ATOM 2380 N N . GLU A 1 310 ? 8.988 26.215 -23.769 1.00 44.44 310 GLU A N 1
ATOM 2381 C CA . GLU A 1 310 ? 9.533 26.329 -25.121 1.00 44.44 310 GLU A CA 1
ATOM 2382 C C . GLU A 1 310 ? 11.068 26.464 -25.202 1.00 44.44 310 GLU A C 1
ATOM 2384 O O . GLU A 1 310 ? 11.618 26.154 -26.254 1.00 44.44 310 GLU A O 1
ATOM 2389 N N . GLU A 1 311 ? 11.788 26.872 -24.147 1.00 41.53 311 GLU A N 1
ATOM 2390 C CA . GLU A 1 311 ? 13.235 27.166 -24.259 1.00 41.53 311 GLU A CA 1
ATOM 2391 C C . GLU A 1 311 ? 14.163 25.999 -23.839 1.00 41.53 311 GLU A C 1
ATOM 2393 O O . GLU A 1 311 ? 15.353 26.004 -24.149 1.00 41.53 311 GLU A O 1
ATOM 2398 N N . LEU A 1 312 ? 13.623 24.946 -23.205 1.00 41.53 312 LEU A N 1
ATOM 2399 C CA . LEU A 1 312 ? 14.369 23.724 -22.833 1.00 41.53 312 LEU A CA 1
ATOM 2400 C C . LEU A 1 312 ? 14.225 22.571 -23.839 1.00 41.53 312 LEU A C 1
ATOM 2402 O O . LEU A 1 312 ? 14.900 21.548 -23.710 1.00 41.53 312 LEU A O 1
ATOM 2406 N N . LEU A 1 313 ? 13.381 22.736 -24.858 1.00 38.53 313 LEU A N 1
ATOM 2407 C CA . LEU A 1 313 ? 13.266 21.804 -25.972 1.00 38.53 313 LEU A CA 1
ATOM 2408 C C . LEU A 1 313 ? 13.854 22.473 -27.213 1.00 38.53 313 LEU A C 1
ATOM 2410 O O . LEU A 1 313 ? 13.247 23.363 -27.803 1.00 38.53 313 LEU A O 1
ATOM 2414 N N . ALA A 1 314 ? 15.058 22.049 -27.607 1.00 33.72 314 ALA A N 1
ATOM 2415 C CA . ALA A 1 314 ? 15.613 22.418 -28.903 1.00 33.72 314 ALA A CA 1
ATOM 2416 C C . ALA A 1 314 ? 14.584 22.106 -30.012 1.00 33.72 314 ALA A C 1
ATOM 2418 O O . ALA A 1 314 ? 13.911 21.071 -29.946 1.00 33.72 314 ALA A O 1
ATOM 2419 N N . PRO A 1 315 ? 14.440 22.974 -31.026 1.00 35.91 315 PRO A N 1
ATOM 2420 C CA . PRO A 1 315 ? 13.433 22.784 -32.049 1.00 35.91 315 PRO A CA 1
ATOM 2421 C C . PRO A 1 315 ? 13.893 21.663 -32.976 1.00 35.91 315 PRO A C 1
ATOM 2423 O O . PRO A 1 315 ? 14.797 21.878 -33.772 1.00 35.91 315 PRO A O 1
ATOM 2426 N N . GLU A 1 316 ? 13.278 20.484 -32.888 1.00 40.97 316 GLU A N 1
ATOM 2427 C CA . GLU A 1 316 ? 12.874 19.723 -34.073 1.00 40.97 316 GLU A CA 1
ATOM 2428 C C . GLU A 1 316 ? 11.903 18.577 -33.726 1.00 40.97 316 GLU A C 1
ATOM 2430 O O . GLU A 1 316 ? 12.125 17.781 -32.820 1.00 40.97 316 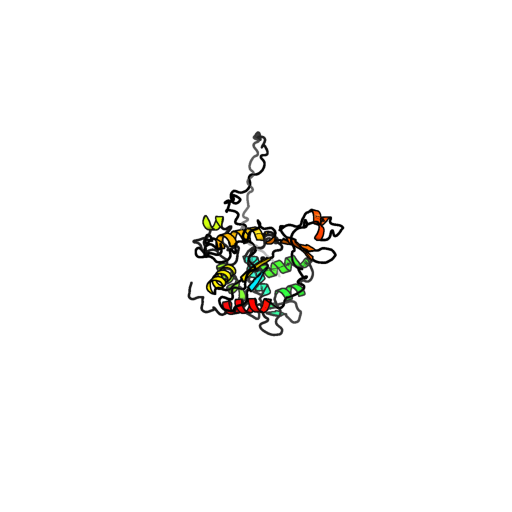GLU A O 1
ATOM 2435 N N . GLU A 1 317 ? 10.824 18.533 -34.514 1.00 38.50 317 GLU A N 1
ATOM 2436 C CA . GLU A 1 317 ? 9.772 17.508 -34.620 1.00 38.50 317 GLU A CA 1
ATOM 2437 C C . GLU A 1 317 ? 8.633 17.505 -33.575 1.00 38.50 317 GLU A C 1
ATOM 2439 O O . GLU A 1 317 ? 8.597 16.765 -32.599 1.00 38.50 317 GLU A O 1
ATOM 2444 N N . SER A 1 318 ? 7.628 18.333 -33.891 1.00 37.34 318 SER A N 1
ATOM 2445 C CA . SER A 1 318 ? 6.192 18.223 -33.582 1.00 37.34 318 SER A CA 1
ATOM 2446 C C . SER A 1 318 ? 5.764 17.186 -32.528 1.00 37.34 318 SER A C 1
ATOM 2448 O O . SER A 1 318 ? 5.401 16.054 -32.862 1.00 37.34 318 SER A O 1
ATOM 2450 N N . PHE A 1 319 ? 5.641 17.624 -31.277 1.00 35.50 319 PHE A N 1
ATOM 2451 C CA . PHE A 1 319 ? 4.746 16.986 -30.316 1.00 35.50 319 PHE A CA 1
ATOM 2452 C C . PHE A 1 319 ? 3.387 17.688 -30.354 1.00 35.50 319 PHE A C 1
ATOM 2454 O O . PHE A 1 319 ? 3.291 18.905 -30.214 1.00 35.50 319 PHE A O 1
ATOM 2461 N N . GLY A 1 320 ? 2.337 16.910 -30.623 1.00 31.00 320 GLY A N 1
ATOM 2462 C CA . GLY A 1 320 ? 0.958 17.389 -30.616 1.00 31.00 320 GLY A CA 1
ATOM 2463 C C . GLY A 1 320 ? 0.542 17.869 -29.226 1.00 31.00 320 GLY A C 1
ATOM 2464 O O . GLY A 1 320 ? 0.961 17.293 -28.224 1.00 31.00 320 GLY A O 1
ATOM 2465 N N . GLU A 1 321 ? -0.282 18.917 -29.207 1.00 26.80 321 GLU A N 1
ATOM 2466 C CA . GLU A 1 321 ? -0.833 19.584 -28.024 1.00 26.80 321 GLU A CA 1
ATOM 2467 C C . GLU A 1 321 ? -1.175 18.612 -26.882 1.00 26.80 321 GLU A C 1
ATOM 2469 O O . GLU A 1 321 ? -2.133 17.837 -26.950 1.00 26.80 321 GLU A O 1
ATOM 2474 N N . LEU A 1 322 ? -0.414 18.695 -25.789 1.00 31.09 322 LEU A N 1
ATOM 2475 C CA . LEU A 1 322 ? -0.797 18.133 -24.500 1.00 31.09 322 LEU A CA 1
ATOM 2476 C C . LEU A 1 322 ? -1.749 19.119 -23.820 1.00 31.09 322 LEU A C 1
ATOM 2478 O O . LEU A 1 322 ? -1.336 20.023 -23.099 1.00 31.09 322 LEU A O 1
ATOM 2482 N N . SER A 1 323 ? -3.049 18.951 -24.062 1.00 27.81 323 SER A N 1
ATOM 2483 C CA . SER A 1 323 ? -4.081 19.637 -23.286 1.00 27.81 323 SER A CA 1
ATOM 2484 C C . SER A 1 323 ? -3.970 19.232 -21.814 1.00 27.81 323 SER A C 1
ATOM 2486 O O . SER A 1 323 ? -3.981 18.038 -21.502 1.00 27.81 323 SER A O 1
ATOM 2488 N N . ALA A 1 324 ? -3.898 20.223 -20.925 1.00 27.89 324 ALA A N 1
ATOM 2489 C CA . ALA A 1 324 ? -3.893 20.059 -19.477 1.00 27.89 324 ALA A CA 1
ATOM 2490 C C . ALA A 1 324 ? -4.975 19.064 -19.017 1.00 27.89 324 ALA A C 1
ATOM 2492 O O . ALA A 1 324 ? -6.174 19.307 -19.151 1.00 27.89 324 ALA A O 1
ATOM 2493 N N . VAL A 1 325 ? -4.548 17.927 -18.461 1.00 30.02 325 VAL A N 1
ATOM 2494 C CA . VAL A 1 325 ? -5.446 16.946 -17.843 1.00 30.02 325 VAL A CA 1
ATOM 2495 C C . VAL A 1 325 ? -5.788 17.447 -16.441 1.00 30.02 325 VAL A C 1
ATOM 2497 O O . VAL A 1 325 ? -5.191 17.039 -15.448 1.00 30.02 325 VAL A O 1
ATOM 2500 N N . GLN A 1 326 ? -6.741 18.374 -16.365 1.00 28.75 326 GLN A N 1
ATOM 2501 C CA . GLN A 1 326 ? -7.432 18.702 -15.122 1.00 28.75 326 GLN A CA 1
ATOM 2502 C C . GLN A 1 326 ? -8.501 17.636 -14.835 1.00 28.75 326 GLN A C 1
ATOM 2504 O O . GLN A 1 326 ? -9.298 17.281 -15.699 1.00 28.75 326 GLN A O 1
ATOM 2509 N N . ASP A 1 327 ? -8.472 17.118 -13.606 1.00 41.19 327 ASP A N 1
ATOM 2510 C CA . ASP A 1 327 ? -9.524 16.372 -12.910 1.00 41.19 327 ASP A CA 1
ATOM 2511 C C . ASP A 1 327 ? -10.271 15.250 -13.653 1.00 41.19 327 ASP A C 1
ATOM 2513 O O . ASP A 1 327 ? -11.297 15.448 -14.299 1.00 41.19 327 ASP A O 1
ATOM 2517 N N . THR A 1 328 ? -9.881 13.997 -13.375 1.00 31.72 328 THR A N 1
ATOM 2518 C CA . THR A 1 328 ? -10.806 12.849 -13.464 1.00 31.72 328 THR A CA 1
ATOM 2519 C C . THR A 1 328 ? -10.656 11.866 -12.291 1.00 31.72 328 THR A C 1
ATOM 2521 O O . THR A 1 328 ? -10.238 10.718 -12.438 1.00 31.72 328 THR A O 1
ATOM 2524 N N . MET A 1 329 ? -11.115 12.281 -11.104 1.00 30.95 329 MET A N 1
ATOM 2525 C CA . MET A 1 329 ? -11.356 11.409 -9.936 1.00 30.95 329 MET A CA 1
ATOM 2526 C C . MET A 1 329 ? -12.632 10.506 -9.924 1.00 30.95 329 MET A C 1
ATOM 2528 O O . MET A 1 329 ? -12.921 9.959 -8.862 1.00 30.95 329 MET A O 1
ATOM 2532 N N . PRO A 1 330 ? -13.381 10.208 -11.017 1.00 29.44 330 PRO A N 1
ATOM 2533 C CA . PRO A 1 330 ? -14.446 9.181 -10.962 1.00 29.44 330 PRO A CA 1
ATOM 2534 C C . PRO A 1 330 ? -13.997 7.718 -11.176 1.00 29.44 330 PRO A C 1
ATOM 2536 O O . PRO A 1 330 ? -14.799 6.800 -11.026 1.00 29.44 330 PRO A O 1
ATOM 2539 N N . ARG A 1 331 ? -12.743 7.441 -11.571 1.00 39.16 331 ARG A N 1
ATOM 2540 C CA . ARG A 1 331 ? -12.331 6.099 -12.063 1.00 39.16 331 ARG A CA 1
ATOM 2541 C C . ARG A 1 331 ? -11.910 5.086 -10.983 1.00 39.16 331 ARG A C 1
ATOM 2543 O O . ARG A 1 331 ? -11.727 3.909 -11.295 1.00 39.16 331 ARG A O 1
ATOM 2550 N N . PHE A 1 332 ? -11.823 5.498 -9.716 1.00 35.34 332 PHE A N 1
ATOM 2551 C CA . PHE A 1 332 ? -11.418 4.631 -8.597 1.00 35.34 332 PHE A CA 1
ATOM 2552 C C . PHE A 1 332 ? -12.464 3.574 -8.194 1.00 35.34 332 PHE A C 1
ATOM 2554 O O . PHE A 1 332 ? -12.106 2.562 -7.587 1.00 35.34 332 PHE A O 1
ATOM 2561 N N . ASP A 1 333 ? -13.740 3.746 -8.546 1.00 33.62 333 ASP A N 1
ATOM 2562 C CA . ASP A 1 333 ? -14.800 2.816 -8.128 1.00 33.62 333 ASP A CA 1
ATOM 2563 C C . ASP A 1 333 ? -14.767 1.467 -8.872 1.00 33.62 333 ASP A C 1
ATOM 2565 O O . ASP A 1 333 ? -15.207 0.443 -8.336 1.00 33.62 333 ASP A O 1
ATOM 2569 N N . ASN A 1 334 ? -14.137 1.418 -10.051 1.00 36.00 334 ASN A N 1
ATOM 2570 C CA . ASN A 1 334 ? -13.981 0.189 -10.835 1.00 36.00 334 ASN A CA 1
ATOM 2571 C C . ASN A 1 334 ? -12.842 -0.703 -10.315 1.00 36.00 334 ASN A C 1
ATOM 2573 O O . ASN A 1 334 ? -13.016 -1.918 -10.217 1.00 36.00 334 ASN A O 1
ATOM 2577 N N . LEU A 1 335 ? -11.715 -0.116 -9.891 1.00 37.03 335 LEU A N 1
ATOM 2578 C CA . LEU A 1 335 ? -10.628 -0.857 -9.236 1.00 37.03 335 LEU A CA 1
ATOM 2579 C C . LEU A 1 335 ? -11.069 -1.377 -7.858 1.00 37.03 335 LEU A C 1
ATOM 2581 O O . LEU A 1 335 ? -10.781 -2.517 -7.499 1.00 37.03 335 LEU A O 1
ATOM 2585 N N . LYS A 1 336 ? -11.856 -0.581 -7.120 1.00 38.25 336 LYS A N 1
ATOM 2586 C CA . LYS A 1 336 ? -12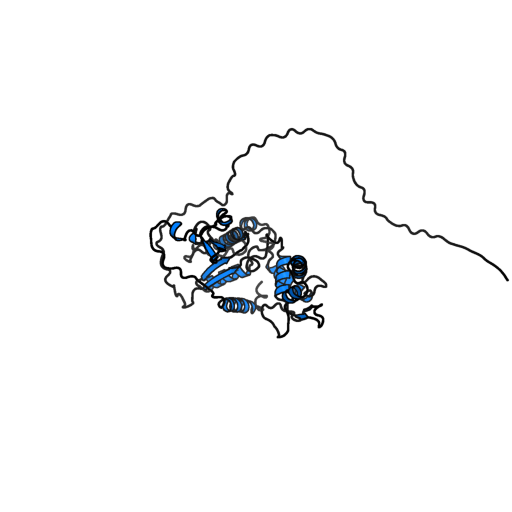.482 -1.013 -5.861 1.00 38.25 336 LYS A CA 1
ATOM 2587 C C . LYS A 1 336 ? -13.436 -2.187 -6.066 1.00 38.25 336 LYS A C 1
ATOM 2589 O O . LYS A 1 336 ? -13.402 -3.117 -5.270 1.00 38.25 336 LYS A O 1
ATOM 2594 N N . SER A 1 337 ? -14.253 -2.173 -7.120 1.00 38.22 337 SER A N 1
ATOM 2595 C CA . SER A 1 337 ? -15.171 -3.278 -7.431 1.00 38.22 337 SER A CA 1
ATOM 2596 C C . SER A 1 337 ? -14.421 -4.555 -7.818 1.00 38.22 337 SER A C 1
ATOM 2598 O O . SER A 1 337 ? -14.801 -5.628 -7.362 1.00 38.22 337 SER A O 1
ATOM 2600 N N . PHE A 1 338 ? -13.310 -4.441 -8.555 1.00 39.66 338 PHE A N 1
ATOM 2601 C CA . PHE A 1 338 ? -12.439 -5.570 -8.895 1.00 39.66 338 PHE A CA 1
ATOM 2602 C C . PHE A 1 338 ? -11.745 -6.167 -7.658 1.00 39.66 338 PHE A C 1
ATOM 2604 O O . PHE A 1 338 ? -11.856 -7.365 -7.415 1.00 39.66 338 PHE A O 1
ATOM 2611 N N . LEU A 1 339 ? -11.121 -5.346 -6.805 1.00 37.72 339 LEU A N 1
ATOM 2612 C CA . LEU A 1 339 ? -10.516 -5.812 -5.546 1.00 37.72 339 LEU A CA 1
ATOM 2613 C C . LEU A 1 339 ? -11.569 -6.374 -4.569 1.00 37.72 339 LEU A C 1
ATOM 2615 O O . LEU A 1 339 ? -11.290 -7.303 -3.814 1.00 37.72 339 LEU A O 1
ATOM 2619 N N . GLN A 1 340 ? -12.803 -5.863 -4.611 1.00 37.84 340 GLN A N 1
ATOM 2620 C CA . GLN A 1 340 ? -13.940 -6.385 -3.849 1.00 37.84 340 GLN A CA 1
ATOM 2621 C C . GLN A 1 340 ? -14.482 -7.711 -4.433 1.00 37.84 340 GLN A C 1
ATOM 2623 O O . GLN A 1 340 ? -14.939 -8.562 -3.672 1.00 37.84 340 GLN A O 1
ATOM 2628 N N . GLN A 1 341 ? -14.352 -7.935 -5.746 1.00 36.19 341 GLN A N 1
ATOM 2629 C CA . GLN A 1 341 ? -14.617 -9.218 -6.411 1.00 36.19 341 GLN A CA 1
ATOM 2630 C C . GLN A 1 341 ? -13.550 -10.266 -6.074 1.00 36.19 341 GLN A C 1
ATOM 2632 O O . GLN A 1 341 ? -13.894 -11.402 -5.758 1.00 36.19 341 GLN A O 1
ATOM 2637 N N . VAL A 1 342 ? -12.274 -9.871 -6.024 1.00 37.31 342 VAL A N 1
ATOM 2638 C CA . VAL A 1 342 ? -11.177 -10.731 -5.543 1.00 37.31 342 VAL A CA 1
ATOM 2639 C C . VAL A 1 342 ? -11.371 -11.086 -4.056 1.00 37.31 342 VAL A C 1
ATOM 2641 O O . VAL A 1 342 ? -11.068 -12.206 -3.644 1.00 37.31 342 VAL A O 1
ATOM 2644 N N . ARG A 1 343 ? -11.992 -10.199 -3.260 1.00 38.22 343 ARG A N 1
ATOM 2645 C CA . ARG A 1 343 ? -12.380 -10.435 -1.851 1.00 38.22 343 ARG A CA 1
ATOM 2646 C C . ARG A 1 343 ? -13.575 -11.374 -1.632 1.00 38.22 343 ARG A C 1
ATOM 2648 O O . ARG A 1 343 ? -13.743 -11.836 -0.509 1.00 38.22 343 ARG A O 1
ATOM 2655 N N . CYS A 1 344 ? -14.366 -11.726 -2.651 1.00 27.39 344 CYS A N 1
ATOM 2656 C CA . CYS A 1 344 ? -15.372 -12.797 -2.510 1.00 27.39 344 CYS A CA 1
ATOM 2657 C C . CYS A 1 344 ? -14.748 -14.203 -2.418 1.00 27.39 344 CYS A C 1
ATOM 2659 O O . CYS A 1 344 ? -15.454 -15.192 -2.220 1.00 27.39 344 CYS A O 1
ATOM 2661 N N . SER A 1 345 ? -13.421 -14.306 -2.482 1.00 33.66 345 SER A N 1
ATOM 2662 C CA . SER A 1 345 ? -12.669 -15.555 -2.380 1.00 33.66 345 SER A CA 1
ATOM 2663 C C . SER A 1 345 ? -12.481 -16.037 -0.934 1.00 33.66 345 SER A C 1
ATOM 2665 O O . SER A 1 345 ? -11.421 -16.541 -0.575 1.00 33.66 345 SER A O 1
ATOM 2667 N N . ALA A 1 346 ? -13.545 -16.005 -0.124 1.00 27.97 346 ALA A N 1
ATOM 2668 C CA . ALA A 1 346 ? -13.657 -16.875 1.053 1.00 27.97 346 ALA A CA 1
ATOM 2669 C C . ALA A 1 346 ? -13.629 -18.378 0.669 1.00 27.97 346 ALA A C 1
ATOM 2671 O O . ALA A 1 346 ? -13.545 -19.242 1.534 1.00 27.97 346 ALA A O 1
ATOM 267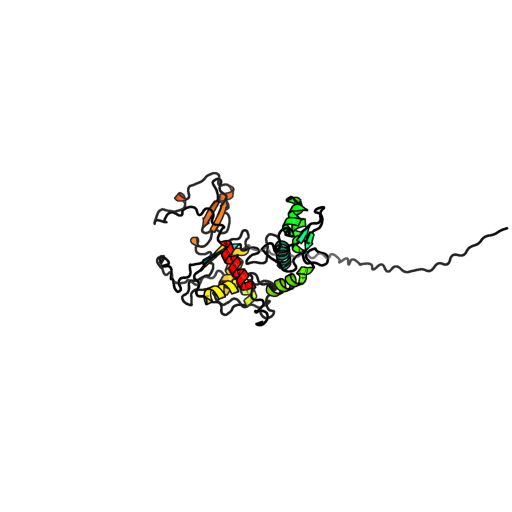2 N N . CYS A 1 347 ? -13.638 -18.702 -0.632 1.00 28.39 347 CYS A N 1
ATOM 2673 C CA . CYS A 1 347 ? -13.369 -20.041 -1.159 1.00 28.39 347 CYS A CA 1
ATOM 2674 C C . CYS A 1 347 ? -11.877 -20.371 -1.385 1.00 28.39 347 CYS A C 1
ATOM 2676 O O . CYS A 1 347 ? -11.575 -21.542 -1.593 1.00 28.39 347 CYS A O 1
ATOM 2678 N N . TYR A 1 348 ? -10.937 -19.413 -1.331 1.00 32.16 348 TYR A N 1
ATOM 2679 C CA . TYR A 1 348 ? -9.521 -19.683 -1.664 1.00 32.16 348 TYR A CA 1
ATOM 2680 C C . TYR A 1 348 ? -8.630 -20.085 -0.480 1.00 32.16 348 TYR A C 1
ATOM 2682 O O . TYR A 1 348 ? -7.506 -20.527 -0.688 1.00 32.16 348 TYR A O 1
ATOM 2690 N N . LEU A 1 349 ? -9.157 -20.061 0.747 1.00 31.30 349 LEU A N 1
ATOM 2691 C CA . LEU A 1 349 ? -8.516 -20.636 1.943 1.00 31.30 349 LEU A CA 1
ATOM 2692 C C . LEU A 1 349 ? -8.488 -22.186 1.946 1.00 31.30 349 LEU A C 1
ATOM 2694 O O . LEU A 1 349 ? -8.234 -22.795 2.978 1.00 31.30 349 LEU A O 1
ATOM 2698 N N . LYS A 1 350 ? -8.765 -22.826 0.799 1.00 24.62 350 LYS A N 1
ATOM 2699 C CA . LYS A 1 350 ? -8.654 -24.277 0.561 1.00 24.62 350 LYS A CA 1
ATOM 2700 C C . LYS A 1 350 ? -7.604 -24.664 -0.498 1.00 24.62 350 LYS A C 1
ATOM 2702 O O . LYS A 1 350 ? -7.547 -25.832 -0.865 1.00 24.62 350 LYS A O 1
ATOM 2707 N N . MET A 1 351 ? -6.826 -23.715 -1.033 1.00 26.25 351 MET A N 1
ATOM 2708 C CA . MET A 1 351 ? -5.771 -23.995 -2.031 1.00 26.25 351 MET A CA 1
ATOM 2709 C C . MET A 1 351 ? -4.406 -23.380 -1.673 1.00 26.25 351 MET A C 1
ATOM 2711 O O . MET A 1 351 ? -3.604 -23.077 -2.554 1.00 26.25 351 MET A O 1
ATOM 2715 N N . LEU A 1 352 ? -4.165 -23.205 -0.377 1.00 28.69 352 LEU A N 1
ATOM 2716 C CA . LEU A 1 352 ? -2.859 -23.380 0.258 1.00 28.69 352 LEU A CA 1
ATOM 2717 C C . LEU A 1 352 ? -3.017 -24.570 1.210 1.00 28.69 352 LEU A C 1
ATOM 2719 O O . LEU A 1 352 ? -2.018 -25.284 1.418 1.00 28.69 352 LEU A O 1
#

Foldseek 3Di:
DDDDDDDDDDDDDDDDDDDDDDDDDDDDDDDDDDDDDDDDPDDDDPVPDDDPDDDDPDPPDPPDPPPPPPDDAAEAEDACDLTFFQADPPVRDDSLLSLLLQQQQQFWFAADPVLADTATDDLDGHPDDPDPRIDRNLRSCCVNQPDPVCVVVSSVLSSCQCPPPHRNVSNVVVSVVQVVQQFDDPVLAPDPLCVQLVNPGGGDRTHPVVLVVVVVCVVVVHHYAYHYDYPDPCVVSVLSNVVCQCVLSRPVRVPHHQCCPVVHHRRRDDLPDQQRDWDWDQDPVGIDTGTSDPDPDPVVVPCPDDDDPVPPDDDDDDDPDPDDPPDDPPPVVVVVVVVVVVVVPPVCVVPD

pLDDT: mean 74.45, std 27.28, range [24.62, 98.62]

Radius of gyration: 29.64 Å; chains: 1; bounding box: 75×58×126 Å

Organism: NCBI:txid36881